Protein 5JY5 (pdb70)

InterPro domains:
  IPR005746 Thioredoxin [PIRSF000077] (8-95)
  IPR005746 Thioredoxin [TIGR01068] (10-101)
  IPR013766 Thioredoxin domain [PF00085] (11-100)
  IPR013766 Thioredoxin domain [PS51352] (1-104)
  IPR017937 Thioredoxin, conserved site [PS00194] (22-40)
  IPR036249 Thioredoxin-like superfamily [SSF52833] (2-102)

B-factor: mean 37.27, std 11.1, range [22.55, 78.82]

Sequence (210 aa):
VKAIIESYDEWKTLTSSGSDVVVVVVDYWATTWCGPCKMMISSPHFAKLEGKFPNVKFAKVDVEEQEDIAKEAQIKAMMPTFVAYKDGKVIETVTGAVPAKINALLDKVAAHHVKAIESYDEWKTLTSGSDVVVVDYWATWCGPCKMMISPHFAKKLEGKFPNVKFAKVDVEEQEDIAKEAQIKAMMPTFVAYKDGKVIETVTGAVPAKIINALLDKVAAHH

Foldseek 3Di:
DAEQQAPVSVQVVQQAQQKEKEKEAEPVADCCVVQVVVLVVLCVVQVSYHYYYYHCVRYVVVCVVVVDDAHIKMFMGHNNDGPDIDHDRDSVRVVVVSVVSSVVD/DAEDQDPVSVQVVQQAQFKEKEKEAEPVDVLCVVQVVVLVVVCVVLVRYHYYYYHCVNVVVVCVVVPQDAHIKMWMHGNNDTDDIDHTRDSVVVVVVCVVVSVVD

Nearest PDB structures (foldseek):
  5jy5-assembly2_B  TM=9.947E-01  e=5.751E-21  Cryptococcus neoformans H99
  1syr-assembly1_B  TM=9.690E-01  e=2.638E-13  Plasmodium falciparum 3D7
  4j57-assembly1_F  TM=9.604E-01  e=2.979E-12  Plasmodium falciparum 3D7
  7vql-assembly1_A  TM=9.530E-01  e=4.772E-12  synthetic construct
  7vqv-assembly1_A  TM=9.279E-01  e=5.460E-12  synthetic construct

Solvent-accessible surface area: 10367 Å² total; per-residue (Å²): 51,106,37,3,103,48,72,107,49,6,80,105,33,2,60,26,74,56,0,0,0,0,7,0,71,3,64,0,5,36,24,7,184,146,11,46,84,45,4,49,142,6,57,62,135,31,107,111,8,95,8,0,68,0,16,0,49,126,23,63,87,1,2,117,81,27,64,10,146,17,3,1,3,0,8,0,10,45,64,44,123,89,61,50,74,14,69,24,23,64,68,69,114,1,53,54,2,0,84,125,4,27,87,103,82,50,108,39,3,124,50,113,105,52,12,85,102,34,5,54,28,72,54,0,1,0,0,7,0,65,1,79,5,4,35,47,5,167,159,4,47,88,56,3,50,152,8,57,60,136,29,110,103,8,99,8,0,66,0,20,0,29,129,32,46,114,5,0,87,113,18,134,3,98,18,8,1,6,0,5,0,11,53,73,43,135,90,53,51,67,15,79,22,21,77,70,70,117,0,50,57,1,0,85,112,0,27,90,92,83

CATH classification: 3.40.30.10

Secondary structure (DSSP, 8-state):
-EE--SHHHHHHHHHSSS-EEEEEE-TT-SSHHHHHHHHHHHHHH-TTSEEEEEETTT-HHHHHHH--SBSSEEEEEETTEEEEEEES--HHHHHHHHHHHHHH-/-EEP-SHHHHHHHHHSSS-EEEEEE-TT-HHHHHHHHHHHHHHHH-TTSEEEEEETTT-HHHHHHTT--BSSEEEEEETTEEEEEEES--HHHHHHHHHHHHHH-

Radius of gyration: 18.95 Å; Cα contacts (8 Å, |Δi|>4): 421; chains: 2; bounding box: 36×39×52 Å

Organism: Cryptococcus neoformans (strain H99 / ATCC 208821 / CBS 10515 / FGSC 9487) (NCBI:txid235443)

Structure (mmCIF, N/CA/C/O backbone):
data_5JY5
#
_entry.id   5JY5
#
_cell.length_a   110.706
_cell.length_b   110.706
_cell.length_c   91.763
_cell.angle_alpha   90.00
_cell.angle_beta   90.00
_cell.angle_gamma   120.00
#
_symmetry.space_group_name_H-M   'P 64 2 2'
#
loop_
_entity.id
_entity.type
_entity.pdbx_description
1 polymer Thioredoxin
2 non-polymer GLYCEROL
3 non-polymer 'SULFATE ION'
4 non-polymer 2-AMINO-2-HYDROXYMETHYL-PROPANE-1,3-DIOL
5 water water
#
loop_
_atom_site.group_PDB
_atom_site.id
_atom_site.type_symbol
_atom_site.label_atom_id
_atom_site.label_alt_id
_atom_site.label_comp_id
_atom_site.label_asym_id
_atom_site.label_entity_id
_atom_site.label_seq_id
_atom_site.pdbx_PDB_ins_code
_atom_site.Cartn_x
_atom_site.Cartn_y
_atom_site.Cartn_z
_atom_site.occupancy
_atom_site.B_iso_or_equiv
_atom_site.auth_seq_id
_atom_site.auth_comp_id
_atom_site.auth_asym_id
_atom_site.auth_atom_id
_atom_site.pdbx_PDB_model_num
ATOM 1 N N . VAL A 1 2 ? -35.119 46.912 11.907 1.00 29.41 2 VAL A N 1
ATOM 2 C CA . VAL A 1 2 ? -35.506 45.467 12.201 1.00 28.92 2 VAL A CA 1
ATOM 3 C C . VAL A 1 2 ? -36.791 45.543 13.030 1.00 27.88 2 VAL A C 1
ATOM 4 O O . VAL A 1 2 ? -36.793 46.155 14.115 1.00 28.74 2 VAL A O 1
ATOM 8 N N . LYS A 1 3 ? -37.889 44.989 12.518 1.00 28.10 3 LYS A N 1
ATOM 9 C CA . LYS A 1 3 ? -39.192 45.120 13.182 1.00 28.86 3 LYS A CA 1
ATOM 10 C C . LYS A 1 3 ? -39.239 44.337 14.468 1.00 28.57 3 LYS A C 1
ATOM 11 O O . LYS A 1 3 ? -39.132 43.150 14.414 1.00 27.43 3 LYS A O 1
ATOM 17 N N . ALA A 1 4 ? -39.512 45.002 15.598 1.00 27.92 4 ALA A N 1
ATOM 18 C CA . ALA A 1 4 ? -39.806 44.288 16.853 1.00 27.76 4 ALA A CA 1
ATOM 19 C C . ALA A 1 4 ? -41.240 43.805 16.765 1.00 26.01 4 ALA A C 1
ATOM 20 O O . ALA A 1 4 ? -42.206 44.554 16.627 1.00 26.79 4 ALA A O 1
ATOM 22 N N . ILE A 1 5 ? -41.380 42.504 16.764 1.00 26.23 5 ILE A N 1
ATOM 23 C CA A ILE A 1 5 ? -42.675 41.866 16.675 0.50 25.97 5 ILE A CA 1
ATOM 24 C CA B ILE A 1 5 ? -42.689 41.879 16.675 0.50 26.11 5 ILE A CA 1
ATOM 25 C C . ILE A 1 5 ? -43.352 41.882 18.041 1.00 26.85 5 ILE A C 1
ATOM 26 O O . ILE A 1 5 ? -42.804 41.350 19.028 1.00 27.34 5 ILE A O 1
ATOM 35 N N . GLU A 1 6 ? -44.549 42.490 18.100 1.00 27.40 6 GLU A N 1
ATOM 36 C CA . GLU A 1 6 ? -45.143 42.805 19.416 1.00 26.44 6 GLU A CA 1
ATOM 37 C C . GLU A 1 6 ? -46.365 41.968 19.793 1.00 27.53 6 GLU A C 1
ATOM 38 O O . GLU A 1 6 ? -46.931 42.119 20.883 1.00 26.93 6 GLU A O 1
ATOM 44 N N . SER A 1 7 ? -46.789 41.057 18.954 1.00 25.97 7 SER A N 1
ATOM 45 C CA . SER A 1 7 ? -47.916 40.160 19.303 1.00 26.52 7 SER A CA 1
ATOM 46 C C . SER A 1 7 ? -47.823 38.882 18.480 1.00 26.64 7 SER A C 1
ATOM 47 O O . SER A 1 7 ? -47.228 38.874 17.358 1.00 25.15 7 SER A O 1
ATOM 50 N N . TYR A 1 8 ? -48.466 37.854 19.008 1.00 26.55 8 TYR A N 1
ATOM 51 C CA . TYR A 1 8 ? -48.594 36.595 18.252 1.00 26.99 8 TYR A CA 1
ATOM 52 C C . TYR A 1 8 ? -49.242 36.818 16.893 1.00 28.20 8 TYR A C 1
ATOM 53 O O . TYR A 1 8 ? -48.785 36.298 15.831 1.00 28.58 8 TYR A O 1
ATOM 62 N N . ASP A 1 9 ? -50.327 37.585 16.873 1.00 30.06 9 ASP A N 1
ATOM 63 C CA . ASP A 1 9 ? -50.995 37.814 15.617 1.00 34.53 9 ASP A CA 1
ATOM 64 C C . ASP A 1 9 ? -50.133 38.508 14.582 1.00 32.06 9 ASP A C 1
ATOM 65 O O . ASP A 1 9 ? -50.182 38.147 13.436 1.00 31.71 9 ASP A O 1
ATOM 70 N N . GLU A 1 10 ? -49.365 39.517 15.003 1.00 30.27 10 GLU A N 1
ATOM 71 C CA . GLU A 1 10 ? -48.433 40.161 14.127 1.00 30.57 10 GLU A CA 1
ATOM 72 C C . GLU A 1 10 ? -47.437 39.159 13.589 1.00 29.41 10 GLU A C 1
ATOM 73 O O . GLU A 1 10 ? -47.097 39.182 12.345 1.00 28.58 10 GLU A O 1
ATOM 79 N N . TRP A 1 11 ? -46.929 38.349 14.497 1.00 27.19 11 TRP A N 1
ATOM 80 C CA . TRP A 1 11 ? -45.942 37.319 14.088 1.00 27.53 11 TRP A CA 1
ATOM 81 C C . TRP A 1 11 ? -46.505 36.334 13.049 1.00 28.01 11 TRP A C 1
ATOM 82 O O . TRP A 1 11 ? -45.854 36.024 12.061 1.00 28.37 11 TRP A O 1
ATOM 93 N N . LYS A 1 12 ? -47.704 35.864 13.322 1.00 29.02 12 LYS A N 1
ATOM 94 C CA . LYS A 1 12 ? -48.373 34.939 12.367 1.00 33.04 12 LYS A CA 1
ATOM 95 C C . LYS A 1 12 ? -48.618 35.601 11.048 1.00 30.98 12 LYS A C 1
ATOM 96 O O . LYS A 1 12 ? -48.330 34.980 9.993 1.00 32.53 12 LYS A O 1
ATOM 102 N N . THR A 1 13 ? -49.059 36.855 11.018 1.00 29.86 13 THR A N 1
ATOM 103 C CA . THR A 1 13 ? -49.255 37.579 9.753 1.00 31.94 13 THR A CA 1
ATOM 104 C C . THR A 1 13 ? -47.982 37.674 8.944 1.00 31.80 13 THR A C 1
ATOM 105 O O . THR A 1 13 ? -47.931 37.428 7.668 1.00 32.32 13 THR A O 1
ATOM 109 N N . LEU A 1 14 ? -46.915 38.050 9.613 1.00 29.70 14 LEU A N 1
ATOM 110 C CA . LEU A 1 14 ? -45.640 38.216 8.942 1.00 29.92 14 LEU A CA 1
ATOM 111 C C . LEU A 1 14 ? -45.057 36.908 8.431 1.00 29.97 14 LEU A C 1
ATOM 112 O O . LEU A 1 14 ? -44.634 36.843 7.241 1.00 31.62 14 LEU A O 1
ATOM 117 N N . THR A 1 15 ? -45.063 35.877 9.227 1.00 28.29 15 THR A N 1
ATOM 118 C CA . THR A 1 15 ? -44.404 34.628 8.856 1.00 28.88 15 THR A CA 1
ATOM 119 C C . THR A 1 15 ? -45.257 33.859 7.832 1.00 32.51 15 THR A C 1
ATOM 120 O O . THR A 1 15 ? -44.745 33.026 7.122 1.00 31.70 15 THR A O 1
ATOM 124 N N . SER A 1 16 ? -46.520 34.196 7.757 1.00 30.90 16 SER A N 1
ATOM 125 C CA A SER A 1 16 ? -47.452 33.542 6.798 0.50 32.04 16 SER A CA 1
ATOM 126 C CA B SER A 1 16 ? -47.432 33.525 6.787 0.50 33.24 16 SER A CA 1
ATOM 127 C C . SER A 1 16 ? -47.307 34.156 5.385 1.00 33.47 16 SER A C 1
ATOM 128 O O . SER A 1 16 ? -47.771 33.593 4.372 1.00 33.73 16 SER A O 1
ATOM 133 N N . GLY A 1 17 ? -46.673 35.313 5.276 1.00 31.80 17 GLY A N 1
ATOM 134 C CA . GLY A 1 17 ? -46.512 35.973 4.004 1.00 33.77 17 GLY A CA 1
ATOM 135 C C . GLY A 1 17 ? -45.695 35.238 2.992 1.00 33.10 17 GLY A C 1
ATOM 136 O O . GLY A 1 17 ? -44.842 34.434 3.333 1.00 30.84 17 GLY A O 1
ATOM 137 N N . SER A 1 18 ? -45.939 35.535 1.691 1.00 34.46 18 SER A N 1
ATOM 138 C CA . SER A 1 18 ? -45.108 34.981 0.643 1.00 36.00 18 SER A CA 1
ATOM 139 C C . SER A 1 18 ? -43.693 35.590 0.579 1.00 33.69 18 SER A C 1
ATOM 140 O O . SER A 1 18 ? -42.779 34.975 0.079 1.00 36.14 18 SER A O 1
ATOM 143 N N . ASP A 1 19 ? -43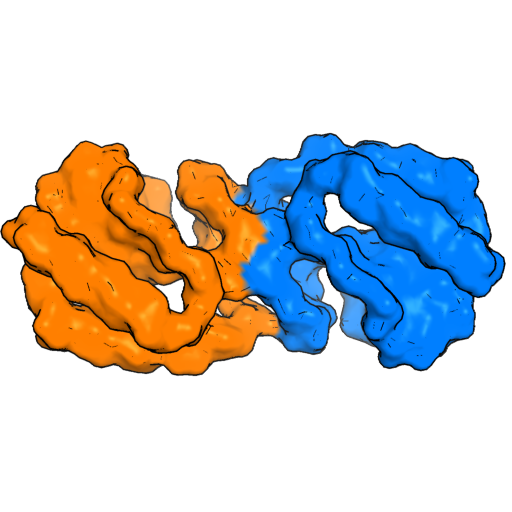.481 36.782 1.128 1.00 32.60 19 ASP A N 1
ATOM 144 C CA . ASP A 1 19 ? -42.190 37.381 1.127 1.00 34.82 19 ASP A CA 1
ATOM 145 C C . ASP A 1 19 ? -41.333 36.712 2.228 1.00 32.44 19 ASP A C 1
ATOM 146 O O . ASP A 1 19 ? -41.872 36.461 3.305 1.00 33.03 19 ASP A O 1
ATOM 151 N N . VAL A 1 20 ? -40.049 36.532 1.970 1.00 29.57 20 VAL A N 1
ATOM 152 C CA A VAL A 1 20 ? -39.159 35.892 2.924 0.50 29.19 20 VAL A CA 1
ATOM 153 C CA B VAL A 1 20 ? -39.173 35.888 2.917 0.50 29.79 20 VAL A CA 1
ATOM 154 C C . VAL A 1 20 ? -38.943 36.833 4.123 1.00 29.13 20 VAL A C 1
ATOM 155 O O . VAL A 1 20 ? -38.856 38.063 3.969 1.00 29.37 20 VAL A O 1
ATOM 162 N N . VAL A 1 21 ? -38.878 36.247 5.316 1.00 28.33 21 VAL A N 1
ATOM 163 C CA A VAL A 1 21 ? -38.697 36.984 6.589 0.50 27.83 21 VAL A CA 1
ATOM 164 C CA B VAL A 1 21 ? -38.661 37.005 6.539 0.50 29.54 21 VAL A CA 1
ATOM 165 C C . VAL A 1 21 ? -37.615 36.254 7.382 1.00 28.54 21 VAL A C 1
ATOM 166 O O . VAL A 1 21 ? -37.613 34.998 7.424 1.00 28.28 21 VAL A O 1
ATOM 173 N N . VAL A 1 22 ? -36.695 36.993 8.004 1.00 25.51 22 VAL A N 1
ATOM 174 C CA . VAL A 1 22 ? -35.756 36.425 8.898 1.00 24.87 22 VAL A CA 1
ATOM 175 C C . VAL A 1 22 ? -36.000 37.064 10.299 1.00 23.85 22 VAL A C 1
ATOM 176 O O . VAL A 1 22 ? -36.004 38.291 10.415 1.00 24.43 22 VAL A O 1
ATOM 180 N N . VAL A 1 23 ? -36.197 36.203 11.307 1.00 24.16 23 VAL A N 1
ATOM 181 C CA . VAL A 1 23 ? -36.487 36.609 12.675 1.00 25.53 23 VAL A CA 1
ATOM 182 C C . VAL A 1 23 ? -35.315 36.291 13.604 1.00 24.53 23 VAL A C 1
ATOM 183 O O . VAL A 1 23 ? -34.845 35.117 13.664 1.00 24.00 23 VAL A O 1
ATOM 187 N N . ASP A 1 24 ? -34.876 37.287 14.378 1.00 24.04 24 ASP A N 1
ATOM 188 C CA . ASP A 1 24 ? -33.885 37.100 15.411 1.00 23.51 24 ASP A CA 1
ATOM 189 C C . ASP A 1 24 ? -34.622 36.889 16.747 1.00 24.26 24 ASP A C 1
ATOM 190 O O . ASP A 1 24 ? -35.259 37.841 17.208 1.00 24.13 24 ASP A O 1
ATOM 195 N N . TYR A 1 25 ? -34.521 35.693 17.301 1.00 23.41 25 TYR A N 1
ATOM 196 C CA . TYR A 1 25 ? -35.088 35.386 18.594 1.00 23.90 25 TYR A CA 1
ATOM 197 C C . TYR A 1 25 ? -34.019 35.678 19.631 1.00 24.98 25 TYR A C 1
ATOM 198 O O . TYR A 1 25 ? -32.949 35.016 19.660 1.00 24.94 25 TYR A O 1
ATOM 207 N N . TRP A 1 26 ? -34.318 36.594 20.564 1.00 24.44 26 TRP A N 1
ATOM 208 C CA . TRP A 1 26 ? -33.368 37.081 21.468 1.00 24.64 26 TRP A CA 1
ATOM 209 C C . TRP A 1 26 ? -34.003 37.287 22.869 1.00 25.43 26 TRP A C 1
ATOM 210 O O . TRP A 1 26 ? -35.199 37.103 23.022 1.00 24.38 26 TRP A O 1
ATOM 221 N N . ALA A 1 27 ? -33.167 37.633 23.836 1.00 23.99 27 ALA A N 1
ATOM 222 C CA . ALA A 1 27 ? -33.655 37.882 25.184 1.00 25.03 27 ALA A CA 1
ATOM 223 C C . ALA A 1 27 ? -32.596 38.641 25.961 1.00 25.18 27 ALA A C 1
ATOM 224 O O . ALA A 1 27 ? -31.405 38.561 25.575 1.00 26.26 27 ALA A O 1
ATOM 226 N N . THR A 1 28 ? -33.024 39.251 27.060 1.00 25.92 28 THR A N 1
ATOM 227 C CA A THR A 1 28 ? -32.069 39.938 27.945 0.50 26.33 28 THR A CA 1
ATOM 228 C CA B THR A 1 28 ? -32.017 39.953 27.912 0.50 29.11 28 THR A CA 1
ATOM 229 C C . THR A 1 28 ? -31.107 38.969 28.647 1.00 27.39 28 THR A C 1
ATOM 230 O O . THR A 1 28 ? -30.044 39.361 29.064 1.00 31.63 28 THR A O 1
ATOM 237 N N . TRP A 1 29 ? -31.487 37.684 28.764 1.00 26.14 29 TRP A N 1
ATOM 238 C CA . TRP A 1 29 ? -30.613 36.680 29.380 1.00 26.11 29 TRP A CA 1
ATOM 239 C C . TRP A 1 29 ? -29.539 36.194 28.441 1.00 29.54 29 TRP A C 1
ATOM 240 O O . TRP A 1 29 ? -28.727 35.380 28.841 1.00 30.90 29 TRP A O 1
ATOM 251 N N . CYS A 1 30 ? -29.604 36.625 27.171 1.00 26.47 30 CYS A N 1
ATOM 252 C CA . CYS A 1 30 ? -28.687 36.187 26.149 1.00 28.98 30 CYS A CA 1
ATOM 253 C C . CYS A 1 30 ? -27.360 36.868 26.242 1.00 31.27 30 CYS A C 1
ATOM 254 O O . CYS A 1 30 ? -27.284 38.041 26.502 1.00 34.47 30 CYS A O 1
ATOM 257 N N . GLY A 1 31 ? -26.305 36.116 26.077 1.00 31.24 31 GLY A N 1
ATOM 258 C CA . GLY A 1 31 ? -24.952 36.665 26.076 1.00 33.44 31 GLY A CA 1
ATOM 259 C C . GLY A 1 31 ? -24.680 37.545 24.877 1.00 33.48 31 GLY A C 1
ATOM 260 O O . GLY A 1 31 ? -24.512 38.751 25.031 1.00 31.07 31 GLY A O 1
ATOM 261 N N . PRO A 1 32 ? -24.607 36.942 23.709 1.00 30.47 32 PRO A N 1
ATOM 262 C CA . PRO A 1 32 ? -24.098 37.705 22.542 1.00 28.75 32 PRO A CA 1
ATOM 263 C C . PRO A 1 32 ? -25.145 38.438 21.719 1.00 29.44 32 PRO A C 1
ATOM 264 O O . PRO A 1 32 ? -24.758 39.111 20.774 1.00 27.60 32 PRO A O 1
ATOM 268 N N . CYS A 1 33 ? -26.413 38.417 22.125 1.00 30.97 33 CYS A N 1
ATOM 269 C CA . CYS A 1 33 ? -27.470 39.058 21.348 1.00 30.45 33 CYS A CA 1
ATOM 270 C C . CYS A 1 33 ? -27.251 40.514 21.091 1.00 30.70 33 CYS A C 1
ATOM 271 O O . CYS A 1 33 ? -27.363 40.986 19.925 1.00 28.12 33 CYS A O 1
ATOM 274 N N . LYS A 1 34 ? -26.853 41.261 22.117 1.00 29.94 34 L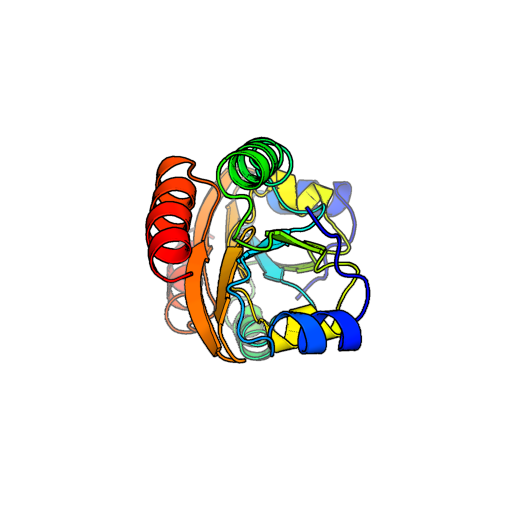YS A N 1
ATOM 275 C CA . LYS A 1 34 ? -26.545 42.687 21.937 1.00 31.36 34 LYS A CA 1
ATOM 276 C C . LYS A 1 34 ? -25.369 42.960 21.033 1.00 29.89 34 LYS A C 1
ATOM 277 O O . LYS A 1 34 ? -25.421 43.941 20.306 1.00 30.58 34 LYS A O 1
ATOM 283 N N . MET A 1 35 ? -24.366 42.079 20.958 1.00 28.62 35 MET A N 1
ATOM 284 C CA A MET A 1 35 ? -23.181 42.249 20.201 0.50 27.90 35 MET A CA 1
ATOM 285 C CA B MET A 1 35 ? -23.232 42.363 20.153 0.50 29.91 35 MET A CA 1
ATOM 286 C C . MET A 1 35 ? -23.449 41.948 18.714 1.00 29.08 35 MET A C 1
ATOM 287 O O . MET A 1 35 ? -22.845 42.534 17.868 1.00 30.11 35 MET A O 1
ATOM 296 N N . ILE A 1 36 ? -24.36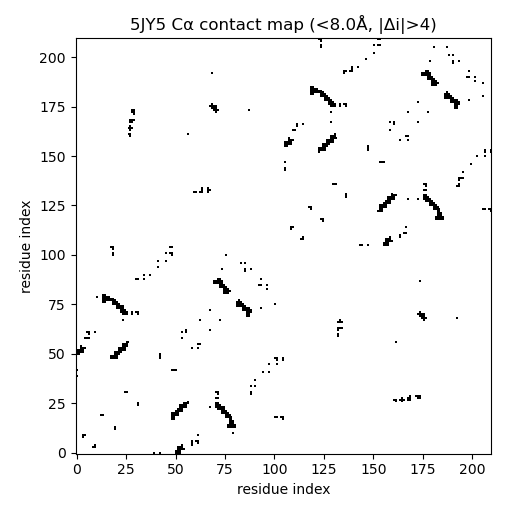3 40.975 18.448 1.00 26.97 36 ILE A N 1
ATOM 297 C CA . ILE A 1 36 ? -24.609 40.595 17.069 1.00 27.20 36 ILE A CA 1
ATOM 298 C C . ILE A 1 36 ? -25.754 41.400 16.431 1.00 27.23 36 ILE A C 1
ATOM 299 O O . ILE A 1 36 ? -25.847 41.479 15.182 1.00 26.48 36 ILE A O 1
ATOM 304 N N . SER A 1 37 ? -26.589 42.041 17.242 1.00 28.49 37 SER A N 1
ATOM 305 C CA A SER A 1 37 ? -27.788 42.778 16.758 0.50 29.25 37 SER A CA 1
ATOM 306 C CA B SER A 1 37 ? -27.776 42.664 16.648 0.50 28.37 37 SER A CA 1
ATOM 307 C C . SER A 1 37 ? -27.436 43.830 15.680 1.00 28.94 37 SER A C 1
ATOM 308 O O . SER A 1 37 ? -28.114 43.971 14.667 1.00 25.94 37 SER A O 1
ATOM 313 N N . PRO A 1 38 ? -26.335 44.605 15.900 1.00 27.83 38 PRO A N 1
ATOM 314 C CA . PRO A 1 38 ? -26.012 45.603 14.860 1.00 29.15 38 PRO A CA 1
ATOM 315 C C . PRO A 1 38 ? -25.644 45.030 13.536 1.00 26.04 38 PRO A C 1
ATOM 316 O O . PRO A 1 38 ? -25.982 45.623 12.530 1.00 27.08 38 PRO A O 1
ATOM 320 N N . HIS A 1 39 ? -25.028 43.839 13.513 1.00 26.10 39 HIS A N 1
ATOM 321 C CA . HIS A 1 39 ? -24.732 43.154 12.278 1.00 26.72 39 HIS A CA 1
ATOM 322 C C . HIS A 1 39 ? -25.995 42.733 11.540 1.00 27.09 39 HIS A C 1
ATOM 323 O O . HIS A 1 39 ? -26.070 42.862 10.316 1.00 25.58 39 HIS A O 1
ATOM 330 N N . PHE A 1 40 ? -26.992 42.297 12.296 1.00 27.09 40 PHE A N 1
ATOM 331 C CA . PHE A 1 40 ? -28.302 42.000 11.732 1.00 26.00 40 PHE A CA 1
ATOM 332 C C . PHE A 1 40 ? -28.969 43.244 11.088 1.00 27.03 40 PHE A C 1
ATOM 333 O O . PHE A 1 40 ? -29.515 43.129 9.986 1.00 26.19 40 PHE A O 1
ATOM 341 N N . ALA A 1 41 ? -28.854 44.382 11.766 1.00 26.07 41 ALA A N 1
ATOM 342 C CA . ALA A 1 41 ? -29.313 45.634 11.222 1.00 27.31 41 ALA A CA 1
ATOM 343 C C . ALA A 1 41 ? -28.564 46.053 9.980 1.00 26.55 41 ALA A C 1
ATOM 344 O O . ALA A 1 41 ? -29.205 46.504 8.997 1.00 26.14 41 ALA A O 1
ATOM 346 N N . LYS A 1 42 ? -27.248 45.836 9.958 1.00 26.10 42 LYS A N 1
ATOM 347 C CA . LYS A 1 42 ? -26.476 46.056 8.676 1.00 27.61 42 LYS A CA 1
ATOM 348 C C . LYS A 1 42 ? -26.942 45.198 7.526 1.00 26.66 42 LYS A C 1
ATOM 349 O O . LYS A 1 42 ? -27.185 45.712 6.407 1.00 27.22 42 LYS A O 1
ATOM 355 N N . LEU A 1 43 ? -27.233 43.925 7.795 1.00 26.87 43 LEU A N 1
ATOM 356 C CA . LEU A 1 43 ? -27.786 43.016 6.788 1.00 26.43 43 LEU A CA 1
ATOM 357 C C . LEU A 1 43 ? -29.131 43.523 6.283 1.00 26.83 43 LEU A C 1
ATOM 358 O O . LEU A 1 43 ? -29.423 43.397 5.116 1.00 27.32 43 LEU A O 1
ATOM 363 N N . GLU A 1 44 ? -29.934 44.123 7.163 1.00 25.80 44 GLU A N 1
ATOM 364 C CA . GLU A 1 44 ? -31.239 44.642 6.760 1.00 27.00 44 GLU A CA 1
ATOM 365 C C . GLU A 1 44 ? -31.069 45.754 5.708 1.00 26.37 44 GLU A C 1
ATOM 366 O O . GLU A 1 44 ? -31.848 45.821 4.770 1.00 27.15 44 GLU A O 1
ATOM 372 N N . GLY A 1 45 ? -30.027 46.566 5.863 1.00 26.89 45 GLY A N 1
ATOM 373 C CA . GLY A 1 45 ? -29.711 47.610 4.846 1.00 28.08 45 GLY A CA 1
ATOM 374 C C . GLY A 1 45 ? -29.194 47.027 3.580 1.00 26.91 45 GLY A C 1
ATOM 375 O O . GLY A 1 45 ? -29.458 47.580 2.468 1.00 29.46 45 GLY A O 1
ATOM 376 N N . LYS A 1 46 ? -28.402 45.983 3.679 1.00 28.13 46 LYS A N 1
ATOM 377 C CA . LYS A 1 46 ? -27.825 45.307 2.502 1.00 30.23 46 LYS A CA 1
ATOM 378 C C . LYS A 1 46 ? -28.886 44.560 1.657 1.00 31.45 46 LYS A C 1
ATOM 379 O O . LYS A 1 46 ? -28.732 44.419 0.418 1.00 30.94 46 LYS A O 1
ATOM 385 N N . PHE A 1 47 ? -29.944 44.039 2.306 1.00 28.47 47 PHE A N 1
ATOM 386 C CA . PHE A 1 47 ? -30.931 43.152 1.698 1.00 29.31 47 PHE A CA 1
ATOM 387 C C . PHE A 1 47 ? -32.331 43.777 1.858 1.00 29.45 47 PHE A C 1
ATOM 388 O O . PHE A 1 47 ? -33.188 43.253 2.556 1.00 29.21 47 PHE A O 1
ATOM 396 N N . PRO A 1 48 ? -32.632 44.820 1.077 1.00 30.33 48 PRO A N 1
ATOM 397 C CA . PRO A 1 48 ? -33.890 45.524 1.298 1.00 31.28 48 PRO A CA 1
ATOM 398 C C . PRO A 1 48 ? -35.114 44.749 0.875 1.00 31.97 48 PRO A C 1
ATOM 399 O O . PRO A 1 48 ? -36.206 45.122 1.322 1.00 34.93 48 PRO A O 1
ATOM 403 N N . ASN A 1 49 ? -34.947 43.670 0.107 1.00 32.21 49 ASN A N 1
ATOM 404 C CA . ASN A 1 49 ? -36.100 42.870 -0.324 1.00 35.41 49 ASN A CA 1
ATOM 405 C C . ASN A 1 49 ? -36.325 41.652 0.566 1.00 34.61 49 ASN A C 1
ATOM 406 O O . ASN A 1 49 ? -37.234 40.886 0.308 1.00 35.91 49 ASN A O 1
ATOM 411 N N . VAL A 1 50 ? -35.570 41.547 1.655 1.00 30.77 50 VAL A N 1
ATOM 412 C CA . VAL A 1 50 ? -35.858 40.569 2.684 1.00 29.18 50 VAL A CA 1
ATOM 413 C C . VAL A 1 50 ? -36.407 41.356 3.877 1.00 31.02 50 VAL A C 1
ATOM 414 O O . VAL A 1 50 ? -35.933 42.450 4.201 1.00 28.24 50 VAL A O 1
ATOM 418 N N . LYS A 1 51 ? -37.405 40.801 4.521 1.00 28.69 51 LYS A N 1
ATOM 419 C CA . LYS A 1 51 ? -37.957 41.386 5.740 1.00 29.14 51 LYS A CA 1
ATOM 420 C C . LYS A 1 51 ? -37.196 40.904 6.953 1.00 28.26 51 LYS A C 1
ATOM 421 O O . LYS A 1 51 ? -37.025 39.722 7.138 1.00 28.95 51 LYS A O 1
ATOM 427 N N . PHE A 1 52 ? -36.756 41.812 7.808 1.00 27.01 52 PHE A N 1
ATOM 428 C CA . PHE A 1 52 ? -36.013 41.513 8.996 1.00 24.85 52 PHE A CA 1
ATOM 429 C C . PHE A 1 52 ? -36.874 41.850 10.237 1.00 25.14 52 PHE A C 1
ATOM 430 O O . PHE A 1 52 ? -37.569 42.881 10.275 1.00 27.11 52 PHE A O 1
ATOM 438 N N . ALA A 1 53 ? -36.859 40.958 11.206 1.00 25.13 53 ALA A N 1
ATOM 439 C CA . ALA A 1 53 ? -37.701 41.090 12.401 1.00 24.55 53 ALA A CA 1
ATOM 440 C C . ALA A 1 53 ? -37.038 40.482 13.542 1.00 23.71 53 ALA A C 1
ATOM 441 O O . ALA A 1 53 ? -36.027 39.785 13.423 1.00 24.10 53 ALA A O 1
ATOM 443 N N . LYS A 1 54 ? -37.498 40.862 14.769 1.00 23.60 54 LYS A N 1
ATOM 444 C CA . LYS A 1 54 ? -36.951 40.324 15.982 1.00 24.31 54 LYS A CA 1
ATOM 445 C C . LYS A 1 54 ? -38.049 40.029 16.999 1.00 25.04 54 LYS A C 1
ATOM 446 O O . LYS A 1 54 ? -39.060 40.711 16.987 1.00 24.74 54 LYS A O 1
ATOM 452 N N . VAL A 1 55 ? -37.809 39.026 17.838 1.00 24.40 55 VAL A N 1
ATOM 453 C CA . VAL A 1 55 ? -38.772 38.626 18.901 1.00 23.68 55 VAL A CA 1
ATOM 454 C C . VAL A 1 55 ? -38.022 38.474 20.208 1.00 24.01 55 VAL A C 1
ATOM 455 O O . VAL A 1 55 ? -37.091 37.702 20.292 1.00 22.75 55 VAL A O 1
ATOM 459 N N . ASP A 1 56 ? -38.442 39.237 21.212 1.00 24.14 56 ASP A N 1
ATOM 460 C CA . ASP A 1 56 ? -37.954 39.164 22.548 1.00 23.66 56 ASP A CA 1
ATOM 461 C C . ASP A 1 56 ? -38.740 38.059 23.252 1.00 23.00 56 ASP A C 1
ATOM 462 O O . ASP A 1 56 ? -39.913 38.241 23.617 1.00 24.89 56 ASP A O 1
ATOM 467 N N . VAL A 1 57 ? -38.143 36.884 23.341 1.00 23.26 57 VAL A N 1
ATOM 468 C CA . VAL A 1 57 ? -38.852 35.718 23.856 1.00 24.43 57 VAL A CA 1
ATOM 469 C C . VAL A 1 57 ? -39.346 35.894 25.276 1.00 26.78 57 VAL A C 1
ATOM 470 O O . VAL A 1 57 ? -40.350 35.262 25.668 1.00 28.36 57 VAL A O 1
ATOM 474 N N . GLU A 1 58 ? -38.695 36.768 26.030 1.00 26.80 58 GLU A N 1
ATOM 475 C CA . GLU A 1 58 ? -39.160 37.028 27.454 1.00 28.58 58 GLU A CA 1
ATOM 476 C C . GLU A 1 58 ? -40.419 37.860 27.488 1.00 28.85 58 GLU A C 1
ATOM 477 O O . GLU A 1 58 ? -41.115 37.889 28.504 1.00 31.43 58 GLU A O 1
ATOM 483 N N . GLU A 1 59 ? -40.737 38.575 26.433 1.00 27.58 59 GLU A N 1
ATOM 484 C CA . GLU A 1 59 ? -41.940 39.375 26.312 1.00 28.95 59 GLU A CA 1
ATOM 485 C C . GLU A 1 59 ? -43.006 38.787 25.449 1.00 29.43 59 GLU A C 1
ATOM 486 O O . GLU A 1 59 ? -44.113 39.327 25.416 1.00 29.82 59 GLU A O 1
ATOM 492 N N . GLN A 1 60 ? -42.715 37.697 24.748 1.00 25.37 60 GLN A N 1
ATOM 493 C CA . GLN A 1 60 ? -43.623 37.174 23.708 1.00 26.51 60 GLN A CA 1
ATOM 494 C C . GLN A 1 60 ? -43.762 35.636 23.961 1.00 27.02 60 GLN A C 1
ATOM 495 O O . GLN A 1 60 ? -43.268 34.798 23.211 1.00 26.80 60 GLN A O 1
ATOM 501 N N . GLU A 1 61 ? -44.410 35.298 25.055 1.00 27.46 61 GLU A N 1
ATOM 502 C CA . GLU A 1 61 ? -44.493 33.886 25.465 1.00 29.54 61 GLU A CA 1
ATOM 503 C C . GLU A 1 61 ? -45.162 33.008 24.430 1.00 28.78 61 GLU A C 1
ATOM 504 O O . GLU A 1 61 ? -44.641 31.895 24.127 1.00 27.21 61 GLU A O 1
ATOM 510 N N . ASP A 1 62 ? -46.271 33.460 23.831 1.00 28.60 62 ASP A N 1
ATOM 511 C CA . ASP A 1 62 ? -46.973 32.630 22.862 1.00 29.81 62 ASP A CA 1
ATOM 512 C C . ASP A 1 62 ? -46.156 32.393 21.593 1.00 26.59 62 ASP A C 1
ATOM 513 O O . ASP A 1 62 ? -46.100 31.268 21.091 1.00 26.65 62 ASP A O 1
ATOM 518 N N . ILE A 1 63 ? -45.407 33.396 21.145 1.00 25.56 63 ILE A N 1
ATOM 519 C CA . ILE A 1 63 ? -44.515 33.215 20.029 1.00 25.83 63 ILE A CA 1
ATOM 520 C C . ILE A 1 63 ? -43.418 32.241 20.436 1.00 25.84 63 ILE A C 1
ATOM 521 O O . ILE A 1 63 ? -43.078 31.317 19.704 1.00 25.86 63 ILE A O 1
ATOM 526 N N . ALA A 1 64 ? -42.879 32.460 21.636 1.00 24.02 64 ALA A N 1
ATOM 527 C CA . ALA A 1 64 ? -41.760 31.605 22.029 1.00 24.75 64 ALA A CA 1
ATOM 528 C C . ALA A 1 64 ? -42.160 30.127 22.097 1.00 25.94 64 ALA A C 1
ATOM 529 O O . ALA A 1 64 ? -41.374 29.286 21.747 1.00 27.63 64 ALA A O 1
ATOM 531 N N . LYS A 1 65 ? -43.340 29.867 22.631 1.00 27.24 65 LYS A N 1
ATOM 532 C CA . LYS A 1 65 ? -43.840 28.487 22.727 1.00 27.92 65 LYS A CA 1
ATOM 533 C C . LYS A 1 65 ? -43.937 27.868 21.366 1.00 29.10 65 LYS A C 1
ATOM 534 O O . LYS A 1 65 ? -43.539 26.714 21.176 1.00 28.21 65 LYS A O 1
ATOM 540 N N . GLU A 1 66 ? -44.408 28.616 20.385 1.00 27.36 66 GLU A N 1
ATOM 541 C CA . GLU A 1 66 ? -44.526 28.005 19.031 1.00 27.69 66 GLU A CA 1
ATOM 542 C C . GLU A 1 66 ? -43.193 27.900 18.326 1.00 28.97 66 GLU A C 1
ATOM 543 O O . GLU A 1 66 ? -42.896 26.878 17.631 1.00 29.30 66 GLU A O 1
ATOM 549 N N . ALA A 1 67 ? -42.298 28.889 18.461 1.00 26.28 67 ALA A N 1
ATOM 550 C CA . ALA A 1 67 ? -41.039 28.797 17.802 1.00 29.11 67 ALA A CA 1
ATOM 551 C C . ALA A 1 67 ? -40.175 27.743 18.347 1.00 29.49 67 ALA A C 1
ATOM 552 O O . ALA A 1 67 ? -39.344 27.167 17.638 1.00 27.98 67 ALA A O 1
ATOM 554 N N . GLN A 1 68 ? -40.267 27.562 19.659 1.00 29.65 68 GLN A N 1
ATOM 555 C CA . GLN A 1 68 ? -39.582 26.501 20.314 1.00 31.60 68 GLN A CA 1
ATOM 556 C C . GLN A 1 68 ? -38.113 26.421 20.049 1.00 29.66 68 GLN A C 1
ATOM 557 O O . GLN A 1 68 ? -37.534 25.423 19.630 1.00 28.73 68 GLN A O 1
ATOM 563 N N . ILE A 1 69 ? -37.457 27.526 20.277 1.00 28.83 69 ILE A N 1
ATOM 564 C CA . ILE A 1 69 ? -36.024 27.591 20.014 1.00 28.34 69 ILE A CA 1
ATOM 565 C C . ILE A 1 69 ? -35.250 26.773 21.063 1.00 27.67 69 ILE A C 1
ATOM 566 O O . ILE A 1 69 ? -35.709 26.557 22.222 1.00 30.00 69 ILE A O 1
ATOM 571 N N . LYS A 1 70 ? -34.092 26.313 20.640 1.00 27.57 70 LYS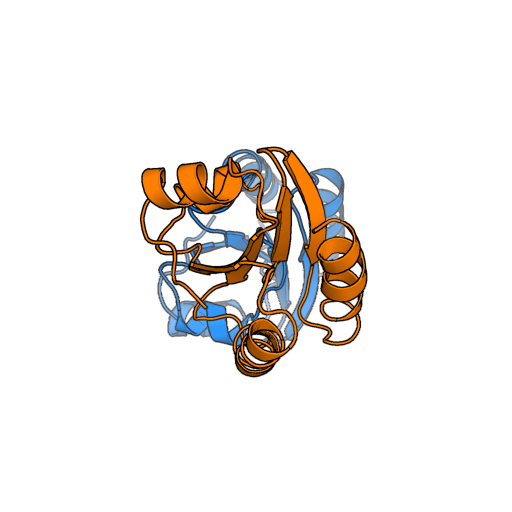 A N 1
ATOM 572 C CA . LYS A 1 70 ? -33.207 25.504 21.444 1.00 29.78 70 LYS A CA 1
ATOM 573 C C . LYS A 1 70 ? -31.912 26.182 21.813 1.00 31.12 70 LYS A C 1
ATOM 574 O O . LYS A 1 70 ? -31.115 25.619 22.599 1.00 32.23 70 LYS A O 1
ATOM 580 N N . ALA A 1 71 ? -31.626 27.331 21.205 1.00 30.50 71 ALA A N 1
ATOM 581 C CA . ALA A 1 71 ? -30.386 28.049 21.345 1.00 29.94 71 ALA A CA 1
ATOM 582 C C . ALA A 1 71 ? -30.743 29.497 21.429 1.00 28.30 71 ALA A C 1
ATOM 583 O O . ALA A 1 71 ? -31.706 29.960 20.778 1.00 27.62 71 ALA A O 1
ATOM 585 N N . MET A 1 72 ? -29.944 30.243 22.204 1.00 26.55 72 MET A N 1
ATOM 586 C CA A MET A 1 72 ? -30.143 31.701 22.378 0.50 26.61 72 MET A CA 1
ATOM 587 C CA B MET A 1 72 ? -30.141 31.693 22.393 0.50 28.33 72 MET A CA 1
ATOM 588 C C . MET A 1 72 ? -28.855 32.384 21.944 1.00 27.79 72 MET A C 1
ATOM 589 O O . MET A 1 72 ? -27.814 32.245 22.633 1.00 29.10 72 MET A O 1
ATOM 598 N N . PRO A 1 73 ? -28.875 33.162 20.831 1.00 27.80 73 PRO A N 1
ATOM 599 C CA . PRO A 1 73 ? -30.006 33.434 19.982 1.00 26.22 73 PRO A CA 1
ATOM 600 C C . PRO A 1 73 ? -30.209 32.296 18.948 1.00 26.44 73 PRO A C 1
ATOM 601 O O . PRO A 1 73 ? -29.362 31.433 18.729 1.00 26.86 73 PRO A O 1
ATOM 605 N N . THR A 1 74 ? -31.343 32.379 18.287 1.00 25.83 74 THR A N 1
ATOM 606 C CA . THR A 1 74 ? -31.651 31.658 17.055 1.00 25.16 74 THR A CA 1
ATOM 607 C C . THR A 1 74 ? -32.202 32.592 16.023 1.00 25.77 74 THR A C 1
ATOM 608 O O . THR A 1 74 ? -33.023 33.445 16.357 1.00 26.10 74 THR A O 1
ATOM 612 N N . PHE A 1 75 ? -31.769 32.435 14.750 1.00 24.04 75 PHE A N 1
ATOM 613 C CA . PHE A 1 75 ? -32.267 33.179 13.635 1.00 23.92 75 PHE A CA 1
ATOM 614 C C . PHE A 1 75 ? -33.066 32.214 12.786 1.00 24.79 75 PHE A C 1
ATOM 615 O O . PHE A 1 75 ? -32.548 31.118 12.411 1.00 26.24 75 PHE A O 1
ATOM 623 N N . VAL A 1 76 ? -34.314 32.572 12.480 1.00 25.45 76 VAL A N 1
ATOM 624 C CA . VAL A 1 76 ? -35.150 31.626 11.687 1.00 24.75 76 VAL A CA 1
ATOM 625 C C . VAL A 1 76 ? -35.637 32.336 10.463 1.00 25.99 76 VAL A C 1
ATOM 626 O O . VAL A 1 76 ? -36.122 33.471 10.562 1.00 25.72 76 VAL A O 1
ATOM 630 N N . ALA A 1 77 ? -35.517 31.719 9.287 1.00 25.38 77 ALA A N 1
ATOM 631 C CA . ALA A 1 77 ? -36.095 32.254 8.096 1.00 25.17 77 ALA A CA 1
ATOM 632 C C . ALA A 1 77 ? -37.389 31.580 7.761 1.00 25.20 77 ALA A C 1
ATOM 633 O O . ALA A 1 77 ? -37.507 30.363 8.003 1.00 25.42 77 ALA A O 1
ATOM 635 N N . TYR A 1 78 ? -38.376 32.369 7.301 1.00 25.01 78 TYR A N 1
ATOM 636 C CA . TYR A 1 78 ? -39.701 31.892 6.970 1.00 25.22 78 TYR A CA 1
ATOM 637 C C . TYR A 1 78 ? -40.054 32.247 5.544 1.00 26.40 78 TYR A C 1
ATOM 638 O O . TYR A 1 78 ? -39.606 33.275 4.991 1.00 28.19 78 TYR A O 1
ATOM 647 N N . LYS A 1 79 ? -40.894 31.408 4.943 1.00 26.20 79 LYS A N 1
ATOM 648 C CA . LYS A 1 79 ? -41.583 31.796 3.684 1.00 27.90 79 LYS A CA 1
ATOM 649 C C . LYS A 1 79 ? -42.872 31.017 3.588 1.00 28.44 79 LYS A C 1
ATOM 650 O O . LYS A 1 79 ? -42.887 29.818 3.852 1.00 27.68 79 LYS A O 1
ATOM 656 N N . ASP A 1 80 ? -43.931 31.745 3.382 1.00 29.90 80 ASP A N 1
ATOM 657 C CA . ASP A 1 80 ? -45.251 31.127 3.165 1.00 31.97 80 ASP A CA 1
ATOM 658 C C . ASP A 1 80 ? -45.668 30.266 4.327 1.00 29.98 80 ASP A C 1
ATOM 659 O O . ASP A 1 80 ? -46.178 29.110 4.150 1.00 33.15 80 ASP A O 1
ATOM 664 N N . GLY A 1 81 ? -45.433 30.710 5.577 1.00 30.27 81 GLY A N 1
ATOM 665 C CA . GLY A 1 81 ? -45.873 29.985 6.682 1.00 29.30 81 GLY A CA 1
ATOM 666 C C . GLY A 1 81 ? -45.053 28.766 7.047 1.00 29.21 81 GLY A C 1
ATOM 667 O O . GLY A 1 81 ? -45.429 27.985 7.951 1.00 30.51 81 GLY A O 1
ATOM 668 N N . LYS A 1 82 ? -43.866 28.664 6.497 1.00 27.49 82 LYS A N 1
ATOM 669 C CA . LYS A 1 82 ? -42.956 27.562 6.742 1.00 27.25 82 LYS A CA 1
ATOM 670 C C . LYS A 1 82 ? -41.599 28.060 7.248 1.00 28.28 82 LYS A C 1
ATOM 671 O O . LYS A 1 82 ? -41.050 29.025 6.664 1.00 26.83 82 LYS A O 1
ATOM 677 N N . VAL A 1 83 ? -41.051 27.391 8.271 1.00 27.11 83 VAL A N 1
ATOM 678 C CA . VAL A 1 83 ? -39.618 27.584 8.590 1.00 27.41 83 VAL A CA 1
ATOM 679 C C . VAL A 1 83 ? -38.751 26.953 7.537 1.00 29.27 83 VAL A C 1
ATOM 680 O O . VAL A 1 83 ? -38.752 25.707 7.371 1.00 29.42 83 VAL A O 1
ATOM 684 N N . ILE A 1 84 ? -38.045 27.773 6.773 1.00 26.65 84 ILE A N 1
ATOM 685 C CA . ILE A 1 84 ? -37.219 27.320 5.692 1.00 27.64 84 ILE A CA 1
ATOM 686 C C . ILE A 1 84 ? -35.773 27.057 6.090 1.00 29.03 84 ILE A C 1
ATOM 687 O O . ILE A 1 84 ? -35.098 26.276 5.449 1.00 27.99 84 ILE A O 1
ATOM 692 N N . GLU A 1 85 ? -35.232 27.716 7.169 1.00 26.51 85 GLU A N 1
ATOM 693 C CA . GLU A 1 85 ? -33.904 27.387 7.655 1.00 25.86 85 GLU A CA 1
ATOM 694 C C . GLU A 1 85 ? -33.767 27.994 9.081 1.00 26.52 85 GLU A C 1
ATOM 695 O O . GLU A 1 85 ? -34.407 29.024 9.379 1.00 26.38 85 GLU A O 1
ATOM 701 N N . THR A 1 86 ? -33.022 27.321 9.918 1.00 26.83 86 THR A N 1
ATOM 702 C CA . THR A 1 86 ? -32.784 27.802 11.335 1.00 28.39 86 THR A CA 1
ATOM 703 C C . THR A 1 86 ? -31.260 27.908 11.490 1.00 31.73 86 THR A C 1
ATOM 704 O O . THR A 1 86 ? -30.548 26.998 11.086 1.00 32.17 86 THR A O 1
ATOM 708 N N . VAL A 1 87 ? -30.757 29.009 12.062 1.00 28.24 87 VAL A N 1
ATOM 709 C CA . VAL A 1 87 ? -29.336 29.189 12.339 1.00 27.75 87 VAL A CA 1
ATOM 710 C C . VAL A 1 87 ? -29.225 29.486 13.838 1.00 28.42 87 VAL A C 1
ATOM 711 O O . VAL A 1 87 ? -29.868 30.425 14.301 1.00 28.82 87 VAL A O 1
ATOM 715 N N . THR A 1 88 ? -28.458 28.716 14.562 1.00 27.91 88 THR A N 1
ATOM 716 C CA . THR A 1 88 ? -28.306 28.963 16.017 1.00 27.27 88 THR A CA 1
ATOM 717 C C . THR A 1 88 ? -27.046 29.732 16.263 1.00 28.05 88 THR A C 1
ATOM 718 O O . THR A 1 88 ? -26.034 29.643 15.514 1.00 29.31 88 THR A O 1
ATOM 722 N N . GLY A 1 89 ? -27.034 30.453 17.366 1.00 27.05 89 GLY A N 1
ATOM 723 C CA . GLY A 1 89 ? -25.849 31.169 17.736 1.00 29.41 89 GLY A CA 1
ATOM 724 C C . GLY A 1 89 ? -25.630 32.491 17.028 1.00 29.22 89 GLY A C 1
ATOM 725 O O . GLY A 1 89 ? -26.491 32.976 16.347 1.00 29.18 89 GLY A O 1
ATOM 726 N N . ALA A 1 90 ? -24.497 33.099 17.285 1.00 30.29 90 ALA A N 1
ATOM 727 C CA . ALA A 1 90 ? -24.233 34.509 16.868 1.00 31.39 90 ALA A CA 1
ATOM 728 C C . ALA A 1 90 ? -22.955 34.592 16.062 1.00 33.01 90 ALA A C 1
ATOM 729 O O . ALA A 1 90 ? -22.099 35.456 16.322 1.00 34.51 90 ALA A O 1
ATOM 731 N N . VAL A 1 91 ? -22.767 33.706 15.112 1.00 30.08 91 VAL A N 1
ATOM 732 C CA . VAL A 1 91 ? -21.568 33.703 14.341 1.00 29.80 91 VAL A CA 1
ATOM 733 C C . VAL A 1 91 ? -21.851 34.514 13.025 1.00 28.27 91 VAL A C 1
ATOM 734 O O . VAL A 1 91 ? -22.718 34.120 12.234 1.00 28.87 91 VAL A O 1
ATOM 738 N N . PRO A 1 92 ? -21.126 35.639 12.805 1.00 28.65 92 PRO A N 1
ATOM 739 C CA . PRO A 1 92 ? -21.433 36.494 11.662 1.00 28.52 92 PRO A CA 1
ATOM 740 C C . PRO A 1 92 ? -21.498 35.748 10.334 1.00 29.41 92 PRO A C 1
ATOM 741 O O . PRO A 1 92 ? -22.413 35.980 9.542 1.00 28.90 92 PRO A O 1
ATOM 745 N N . ALA A 1 93 ? -20.509 34.910 10.066 1.00 30.22 93 ALA A N 1
ATOM 746 C CA . ALA A 1 93 ? -20.483 34.176 8.792 1.00 33.60 93 ALA A CA 1
ATOM 747 C C . ALA A 1 93 ? -21.734 33.307 8.600 1.00 31.94 93 ALA A C 1
ATOM 748 O O . ALA A 1 93 ? -22.192 33.135 7.495 1.00 30.43 93 ALA A O 1
ATOM 750 N N . LYS A 1 94 ? -22.230 32.702 9.677 1.00 31.51 94 LYS A N 1
ATOM 751 C CA . LYS A 1 94 ? -23.407 31.830 9.546 1.00 31.94 94 LYS A CA 1
ATOM 752 C C . LYS A 1 94 ? -24.650 32.609 9.217 1.00 30.69 94 LYS A C 1
ATOM 753 O O . LYS A 1 94 ? -25.471 32.206 8.420 1.00 28.64 94 LYS A O 1
ATOM 759 N N . ILE A 1 95 ? -24.808 33.778 9.853 1.00 27.56 95 ILE A N 1
ATOM 760 C CA . ILE A 1 95 ? -25.902 34.651 9.573 1.00 28.06 95 ILE A CA 1
ATOM 761 C C . ILE A 1 95 ? -25.780 35.276 8.173 1.00 27.54 95 ILE A C 1
ATOM 762 O O . ILE A 1 95 ? -26.790 35.390 7.384 1.00 26.50 95 ILE A O 1
ATOM 767 N N . ASN A 1 96 ? -24.542 35.643 7.779 1.00 27.30 96 ASN A N 1
ATOM 768 C CA . ASN A 1 96 ? -24.360 36.171 6.442 1.00 27.65 96 ASN A CA 1
ATOM 769 C C . ASN A 1 96 ? -24.767 35.113 5.387 1.00 27.66 96 ASN A C 1
ATOM 770 O O . ASN A 1 96 ? -25.409 35.427 4.357 1.00 28.02 96 ASN A O 1
ATOM 775 N N . ALA A 1 97 ? -24.341 33.879 5.599 1.00 28.97 97 ALA A N 1
ATOM 776 C CA . ALA A 1 97 ? -24.647 32.785 4.635 1.00 31.12 97 ALA A CA 1
ATOM 777 C C . ALA A 1 97 ? -26.154 32.520 4.540 1.00 30.98 97 ALA A C 1
ATOM 778 O O . ALA A 1 97 ? -26.678 32.292 3.466 1.00 29.99 97 ALA A O 1
ATOM 780 N N . LEU A 1 98 ? -26.867 32.576 5.659 1.00 28.58 98 LEU A N 1
ATOM 781 C CA . LEU A 1 98 ? -28.308 32.447 5.681 1.00 28.89 98 LEU A CA 1
ATOM 782 C C . LEU A 1 98 ? -28.927 33.540 4.838 1.00 27.74 98 LEU A C 1
ATOM 783 O O . LEU A 1 98 ? -29.796 33.284 3.985 1.00 28.98 98 LEU A O 1
ATOM 788 N N . LEU A 1 99 ? -28.485 34.816 5.030 1.00 27.25 99 LEU A N 1
ATOM 789 C CA . LEU A 1 99 ? -29.065 35.898 4.238 1.00 29.19 99 LEU A CA 1
ATOM 790 C C . LEU A 1 99 ? -28.770 35.800 2.738 1.00 30.87 99 LEU A C 1
ATOM 791 O O . LEU A 1 99 ? -29.636 36.065 1.894 1.00 31.00 99 LEU A O 1
ATOM 796 N N . ASP A 1 100 ? -27.566 35.345 2.406 1.00 31.32 100 ASP A N 1
ATOM 797 C CA . ASP A 1 100 ? -27.262 35.168 1.009 1.00 34.22 100 ASP A CA 1
ATOM 798 C C . ASP A 1 100 ? -28.274 34.274 0.369 1.00 36.15 100 ASP A C 1
ATOM 799 O O . ASP A 1 100 ? -28.825 34.609 -0.729 1.00 36.16 100 ASP A O 1
ATOM 804 N N . LYS A 1 101 ? -28.531 33.157 1.016 1.00 33.85 101 LYS A N 1
ATOM 805 C CA . LYS A 1 101 ? -29.426 32.191 0.463 1.00 36.93 101 LYS A CA 1
ATOM 806 C C . LYS A 1 101 ? -30.902 32.554 0.481 1.00 36.55 101 LYS A C 1
ATOM 807 O O . LYS A 1 101 ? -31.619 32.303 -0.513 1.00 35.08 101 LYS A O 1
ATOM 813 N N . VAL A 1 102 ? -31.336 33.247 1.530 1.00 30.74 102 VAL A N 1
ATOM 814 C CA . VAL A 1 102 ? -32.685 33.785 1.590 1.00 32.90 102 VAL A CA 1
ATOM 815 C C . VAL A 1 102 ? -32.926 34.867 0.534 1.00 34.81 102 VAL A C 1
ATOM 816 O O . VAL A 1 102 ? -33.995 34.924 -0.107 1.00 35.37 102 VAL A O 1
ATOM 820 N N . ALA A 1 103 ? -31.950 35.729 0.336 1.00 34.73 103 ALA A N 1
ATOM 821 C CA . ALA A 1 103 ? -32.150 36.881 -0.530 1.00 40.35 103 ALA A CA 1
ATOM 822 C C . ALA A 1 103 ? -32.258 36.369 -1.962 1.00 42.92 103 ALA A C 1
ATOM 823 O O . ALA A 1 103 ? -33.039 36.914 -2.769 1.00 42.92 103 ALA A O 1
ATOM 825 N N . ALA A 1 104 ? -31.586 35.259 -2.246 1.00 44.37 104 ALA A N 1
ATOM 826 C CA . ALA A 1 104 ? -31.651 34.673 -3.571 1.00 46.17 104 ALA A CA 1
ATOM 827 C C . ALA A 1 104 ? -33.039 34.122 -3.846 1.00 49.00 104 ALA A C 1
ATOM 828 O O . ALA A 1 104 ? -33.618 34.250 -4.932 1.00 49.39 104 ALA A O 1
ATOM 830 N N . HIS A 1 105 ? -33.558 33.430 -2.857 1.00 42.22 105 HIS A N 1
ATOM 831 C CA . HIS A 1 105 ? -34.936 32.974 -2.817 1.00 44.24 105 HIS A CA 1
ATOM 832 C C . HIS A 1 105 ? -35.944 34.084 -3.019 1.00 45.64 105 HIS A C 1
ATOM 833 O O . HIS A 1 105 ? -36.923 33.881 -3.768 1.00 51.81 105 HIS A O 1
ATOM 840 N N . HIS A 1 106 ? -35.729 35.265 -2.452 0.50 38.80 106 HIS A N 1
ATOM 841 C CA . HIS A 1 106 ? -36.718 36.284 -2.596 0.50 37.53 106 HIS A CA 1
ATOM 842 C C . HIS A 1 106 ? -36.890 36.781 -4.041 0.50 38.39 106 HIS A C 1
ATOM 843 O O . HIS A 1 106 ? -35.881 37.104 -4.616 0.50 42.71 106 HIS A O 1
ATOM 850 N N . VAL B 1 2 ? -35.831 19.815 44.188 1.00 38.89 2 VAL B N 1
ATOM 851 C CA . VAL B 1 2 ? -34.879 20.628 43.349 1.00 37.49 2 VAL B CA 1
ATOM 852 C C . VAL B 1 2 ? -35.174 22.073 43.761 1.00 35.98 2 VAL B C 1
ATOM 853 O O . VAL B 1 2 ? -36.272 22.581 43.550 1.00 37.46 2 VAL B O 1
ATOM 857 N N . LYS B 1 3 ? -34.135 22.728 44.238 1.00 34.88 3 LYS B N 1
ATOM 858 C CA . LYS B 1 3 ? -34.230 24.054 44.749 1.00 35.97 3 LYS B CA 1
ATOM 859 C C . LYS B 1 3 ? -34.279 25.054 43.603 1.00 32.08 3 LYS B C 1
ATOM 860 O O . LYS B 1 3 ? -33.316 25.111 42.861 1.00 30.68 3 LYS B O 1
ATOM 866 N N . ALA B 1 4 ? -35.321 25.878 43.562 1.00 30.68 4 ALA B N 1
ATOM 867 C CA . ALA B 1 4 ? -35.279 27.067 42.676 1.00 29.42 4 ALA B CA 1
ATOM 868 C C . ALA B 1 4 ? -34.396 28.134 43.231 1.00 28.84 4 ALA B C 1
ATOM 869 O O . ALA B 1 4 ? -34.602 28.599 44.379 1.00 28.99 4 ALA B O 1
ATOM 871 N N . ILE B 1 5 ? -33.380 28.490 42.494 1.00 27.06 5 ILE B N 1
ATOM 872 C CA . ILE B 1 5 ? -32.400 29.510 42.913 1.00 26.63 5 ILE B CA 1
ATOM 873 C C . ILE B 1 5 ? -32.933 30.886 42.525 1.00 28.36 5 ILE B C 1
ATOM 874 O O . ILE B 1 5 ? -33.310 31.160 41.361 1.00 27.00 5 ILE B O 1
ATOM 879 N N . GLU B 1 6 ? -33.116 31.761 43.506 1.00 26.25 6 GLU B N 1
ATOM 880 C CA . GLU B 1 6 ? -33.775 33.019 43.278 1.00 28.41 6 GLU B CA 1
ATOM 881 C C . GLU B 1 6 ? -32.962 34.277 43.523 1.00 27.53 6 GLU B C 1
ATOM 882 O O . GLU B 1 6 ? -33.494 35.405 43.533 1.00 29.22 6 GLU B O 1
ATOM 888 N N . SER B 1 7 ? -31.646 34.155 43.725 1.00 27.79 7 SER B N 1
ATOM 889 C CA . SER B 1 7 ? -30.787 35.340 43.882 1.00 27.15 7 SER B CA 1
ATOM 890 C C . SER B 1 7 ? -29.351 34.929 43.494 1.00 26.84 7 SER B C 1
ATOM 891 O O . SER B 1 7 ? -28.996 33.752 43.577 1.00 26.03 7 SER B O 1
ATOM 894 N N . TYR B 1 8 ? -28.597 35.936 43.121 1.00 26.35 8 TYR B N 1
ATOM 895 C CA . TYR B 1 8 ? -27.147 35.720 42.861 1.00 29.10 8 TYR B CA 1
ATOM 896 C C . TYR B 1 8 ? -26.473 35.255 44.123 1.00 27.33 8 TYR B C 1
ATOM 897 O O . TYR B 1 8 ? -25.675 34.298 44.083 1.00 27.72 8 TYR B O 1
ATOM 906 N N . ASP B 1 9 ? -26.807 35.818 45.266 1.00 28.53 9 ASP B N 1
ATOM 907 C CA . ASP B 1 9 ? -26.094 35.403 46.467 1.00 30.46 9 ASP B CA 1
ATOM 908 C C . ASP B 1 9 ? -26.298 33.900 46.750 1.00 32.54 9 ASP B C 1
ATOM 909 O O . ASP B 1 9 ? -25.359 33.151 47.072 1.00 31.11 9 ASP B O 1
ATOM 914 N N . GLU B 1 10 ? -27.535 33.427 46.586 1.00 29.58 10 GLU B N 1
ATOM 915 C CA . GLU B 1 10 ? -27.802 32.050 46.726 1.00 29.73 10 GLU B CA 1
ATOM 916 C C . GLU B 1 10 ? -27.025 31.203 45.711 1.00 29.49 10 GLU B C 1
ATOM 917 O O . GLU B 1 10 ? -26.474 30.146 46.065 1.00 30.51 10 GLU B O 1
ATOM 923 N N . TRP B 1 11 ? -27.102 31.580 44.435 1.00 27.27 11 TRP B N 1
ATOM 924 C CA . TRP B 1 11 ? -26.433 30.881 43.388 1.00 27.34 11 TRP B CA 1
ATOM 925 C C . TRP B 1 11 ? -24.924 30.793 43.634 1.00 27.61 11 TRP B C 1
ATOM 926 O O . TRP B 1 11 ? -24.344 29.721 43.492 1.00 29.22 11 TRP B O 1
ATOM 937 N N . LYS B 1 12 ? -24.332 31.889 44.047 1.00 27.11 12 LYS B N 1
ATOM 938 C CA . LYS B 1 12 ? -22.866 31.911 44.196 1.00 28.27 12 LYS B CA 1
ATOM 939 C C . LYS B 1 12 ? -22.476 31.093 45.420 1.00 30.34 12 LYS B C 1
ATOM 940 O O . LYS B 1 12 ? -21.459 30.396 45.361 1.00 31.70 12 LYS B O 1
ATOM 946 N N . THR B 1 13 ? -23.250 31.184 46.478 1.00 29.08 13 THR B N 1
ATOM 947 C CA . THR B 1 13 ? -22.946 30.419 47.688 1.00 32.50 13 THR B CA 1
ATOM 948 C C . THR B 1 13 ? -23.032 28.945 47.374 1.00 34.87 13 THR B C 1
ATOM 949 O O . THR B 1 13 ? -22.143 28.121 47.726 1.00 33.94 13 THR B O 1
ATOM 953 N N . LEU B 1 14 ? -24.095 28.523 46.654 1.00 32.16 14 LEU B N 1
ATOM 954 C CA . LEU B 1 14 ? -24.206 27.100 46.284 1.00 32.84 14 LEU B CA 1
ATOM 955 C C . LEU B 1 14 ? -23.114 26.617 45.366 1.00 32.68 14 LEU B C 1
ATOM 956 O O . LEU B 1 14 ? -22.530 25.573 45.601 1.00 36.46 14 LEU B O 1
ATOM 961 N N . THR B 1 15 ? -22.779 27.349 44.337 1.00 32.05 15 THR B N 1
ATOM 962 C CA . THR B 1 15 ? -21.875 26.911 43.290 1.00 34.34 15 THR B CA 1
ATOM 963 C C . THR B 1 15 ? -20.391 27.067 43.751 1.00 38.90 15 THR B C 1
ATOM 964 O O . THR B 1 15 ? -19.528 26.570 43.055 1.00 37.39 15 THR B O 1
ATOM 968 N N . SER B 1 16 ? -20.165 27.784 44.838 1.00 35.49 16 SER B N 1
ATOM 969 C CA . SER B 1 16 ? -18.848 27.916 45.541 1.00 38.69 16 SER B CA 1
ATOM 970 C C . SER B 1 16 ? -18.555 26.825 46.547 1.00 40.83 16 SER B C 1
ATOM 971 O O . SER B 1 16 ? -17.438 26.732 47.015 1.00 43.93 16 SER B O 1
ATOM 974 N N . GLY B 1 17 ? -19.539 26.065 46.981 1.00 41.13 17 GLY B N 1
ATOM 975 C CA . GLY B 1 17 ? -19.303 25.038 47.981 1.00 44.72 17 GLY B CA 1
ATOM 976 C C . GLY B 1 17 ? -18.449 23.872 47.495 1.00 44.92 17 GLY B C 1
ATOM 977 O O . GLY B 1 17 ? -18.209 23.647 46.297 1.00 41.00 17 GLY B O 1
ATOM 978 N N . SER B 1 18 ? -17.977 23.098 48.466 1.00 47.10 18 SER B N 1
ATOM 979 C CA . SER B 1 18 ? -17.224 21.895 48.160 1.00 47.18 18 SER B CA 1
ATOM 980 C C . SER B 1 18 ? -18.127 20.735 47.714 1.00 46.87 18 SER B C 1
ATOM 981 O O . SER B 1 18 ? -17.633 19.789 47.100 1.00 47.98 18 SER B O 1
ATOM 984 N N . ASP B 1 19 ? -19.428 20.789 48.012 1.00 43.84 19 ASP B N 1
ATOM 985 C CA . ASP B 1 19 ? -20.334 19.785 47.559 1.00 46.02 19 ASP B CA 1
ATOM 986 C C . ASP B 1 19 ? -20.668 19.977 46.075 1.00 44.09 19 ASP B C 1
ATOM 987 O O . ASP B 1 19 ? -20.799 21.095 45.618 1.00 41.32 19 ASP B O 1
ATOM 992 N N . VAL B 1 20 ? -20.742 18.893 45.335 1.00 40.34 20 VAL B N 1
ATOM 993 C CA . VAL B 1 20 ? -21.124 18.982 43.932 1.00 42.99 20 VAL B CA 1
ATOM 994 C C . VAL B 1 20 ? -22.580 19.459 43.827 1.00 39.15 20 VAL B C 1
ATOM 995 O O . VAL B 1 20 ? -23.485 18.948 44.530 1.00 37.83 20 VAL B O 1
ATOM 999 N N . VAL B 1 21 ? -22.832 20.351 42.859 1.00 37.10 21 VAL B N 1
ATOM 1000 C CA . VAL B 1 21 ? -24.156 20.900 42.659 1.00 36.58 21 VAL B CA 1
ATOM 1001 C C . VAL B 1 21 ? -24.415 20.786 41.147 1.00 35.54 21 VAL B C 1
ATOM 1002 O O . VAL B 1 21 ? -23.501 20.990 40.378 1.00 37.08 21 VAL B O 1
ATOM 1006 N N . VAL B 1 22 ? -25.636 20.404 40.781 1.00 32.65 22 VAL B N 1
ATOM 1007 C CA . VAL B 1 22 ? -26.005 20.400 39.374 1.00 30.82 22 VAL B CA 1
ATOM 1008 C C . VAL B 1 22 ? -27.255 21.303 39.238 1.00 29.72 22 VAL B C 1
ATOM 1009 O O . VAL B 1 22 ? -28.242 21.109 39.920 1.00 30.46 22 VAL B O 1
ATOM 1013 N N . VAL B 1 23 ? -27.154 22.292 38.350 1.00 30.33 23 VAL B N 1
ATOM 1014 C CA . VAL B 1 23 ? -28.131 23.332 38.079 1.00 30.77 23 VAL B CA 1
ATOM 1015 C C . VAL B 1 23 ? -28.750 23.162 36.700 1.00 28.74 23 VAL B C 1
ATOM 1016 O O . VAL B 1 23 ? -28.045 23.028 35.724 1.00 29.11 23 VAL B O 1
ATOM 1020 N N . ASP B 1 24 ? -30.080 23.116 36.676 1.00 29.27 24 ASP B N 1
ATOM 1021 C CA . ASP B 1 24 ? -30.883 23.042 35.443 1.00 27.82 24 ASP B CA 1
ATOM 1022 C C . ASP B 1 24 ? -31.297 24.463 35.141 1.00 26.77 24 ASP B C 1
ATOM 1023 O O . ASP B 1 24 ? -32.081 25.069 35.907 1.00 27.33 24 ASP B O 1
ATOM 1028 N N . TYR B 1 25 ? -30.804 24.993 34.017 1.00 26.76 25 TYR B N 1
ATOM 1029 C CA . TYR B 1 25 ? -31.147 26.367 33.518 1.00 25.56 25 TYR B CA 1
ATOM 1030 C C . TYR B 1 25 ? -32.240 26.177 32.484 1.00 25.70 25 TYR B C 1
ATOM 1031 O O . TYR B 1 25 ? -32.018 25.504 31.433 1.00 26.45 25 TYR B O 1
ATOM 1040 N N . TRP B 1 26 ? -33.412 26.745 32.733 1.00 24.87 26 TRP B N 1
ATOM 1041 C CA . TRP B 1 26 ? -34.618 26.463 31.940 1.00 25.25 26 TRP B CA 1
ATOM 1042 C C . TRP B 1 26 ? -35.450 27.724 31.717 1.00 25.75 26 TRP B C 1
ATOM 1043 O O . TRP B 1 26 ? -35.200 28.791 32.372 1.00 25.85 26 TRP B O 1
ATOM 1054 N N . ALA B 1 27 ? -36.483 27.593 30.890 1.00 25.92 27 ALA B N 1
ATOM 1055 C CA . ALA B 1 27 ? -37.411 28.644 30.634 1.00 24.91 27 ALA B CA 1
ATOM 1056 C C . ALA B 1 27 ? -38.826 28.126 30.515 1.00 26.13 27 ALA B C 1
ATOM 1057 O O . ALA B 1 27 ? -38.977 26.975 30.090 1.00 25.88 27 ALA B O 1
ATOM 1059 N N . THR B 1 28 ? -39.826 28.966 30.856 1.00 25.84 28 THR B N 1
ATOM 1060 C CA . THR B 1 28 ? -41.226 28.539 30.885 1.00 27.20 28 THR B CA 1
ATOM 1061 C C . THR B 1 28 ? -41.726 28.111 29.542 1.00 27.40 28 THR B C 1
ATOM 1062 O O . THR B 1 28 ? -42.619 27.261 29.460 1.00 28.16 28 THR B O 1
ATOM 1066 N N . TRP B 1 29 ? -41.222 28.745 28.492 1.00 25.81 29 TRP B N 1
ATOM 1067 C CA . TRP B 1 29 ? -41.703 28.410 27.141 1.00 26.41 29 TRP B CA 1
ATOM 1068 C C . TRP B 1 29 ? -41.059 27.184 26.543 1.00 27.27 29 TRP B C 1
ATOM 1069 O O . TRP B 1 29 ? -41.455 26.777 25.434 1.00 27.30 29 TRP B O 1
ATOM 1080 N N . CYS B 1 30 ? -40.090 26.571 27.222 1.00 25.47 30 CYS B N 1
ATOM 1081 C CA . CYS B 1 30 ? -39.285 25.476 26.672 1.00 26.87 30 CYS B CA 1
ATOM 1082 C C . CYS B 1 30 ? -39.995 24.144 26.964 1.00 26.95 30 CYS B C 1
ATOM 1083 O O . CYS B 1 30 ? -40.158 23.731 28.153 1.00 27.50 30 CYS B O 1
ATOM 1086 N N . GLY B 1 31 ? -40.398 23.462 25.923 1.00 27.13 31 GLY B N 1
ATOM 1087 C CA . GLY B 1 31 ? -41.070 22.201 26.142 1.00 26.82 31 GLY B CA 1
ATOM 1088 C C . GLY B 1 31 ? -40.259 21.062 26.648 1.00 26.26 31 GLY B C 1
ATOM 1089 O O . GLY B 1 31 ? -40.633 20.395 27.618 1.00 28.57 31 GLY B O 1
ATOM 1090 N N . PRO B 1 32 ? -39.104 20.793 26.052 1.00 26.75 32 PRO B N 1
ATOM 1091 C CA . PRO B 1 32 ? -38.267 19.757 26.608 1.00 28.28 32 PRO B CA 1
ATOM 1092 C C . PRO B 1 32 ? -37.841 19.983 28.072 1.00 29.25 32 PRO B C 1
ATOM 1093 O O . PRO B 1 32 ? -37.660 18.985 28.811 1.00 28.33 32 PRO B O 1
ATOM 1097 N N . CYS B 1 33 ? -37.734 21.250 28.508 1.00 28.90 33 CYS B N 1
ATOM 1098 C CA . CYS B 1 33 ? -37.508 21.517 29.955 1.00 28.95 33 CYS B CA 1
ATOM 1099 C C . CYS B 1 33 ? -38.579 20.876 30.789 1.00 30.18 33 CYS B C 1
ATOM 1100 O O . CYS B 1 33 ? -38.291 20.371 31.884 1.00 30.59 33 CYS B O 1
ATOM 1103 N N . LYS B 1 34 ? -39.838 21.008 30.365 1.00 30.07 34 LYS B N 1
ATOM 1104 C CA . LYS B 1 34 ? -40.959 20.432 31.106 1.00 31.23 34 LYS B CA 1
ATOM 1105 C C . LYS B 1 34 ? -40.802 18.887 31.117 1.00 31.66 34 LYS B C 1
ATOM 1106 O O . LYS B 1 34 ? -41.067 18.226 32.106 1.00 30.99 34 LYS B O 1
ATOM 1112 N N . MET B 1 35 ? -40.443 18.292 29.976 1.00 31.02 35 MET B N 1
ATOM 1113 C CA A MET B 1 35 ? -40.325 16.831 29.907 0.50 32.95 35 MET B CA 1
ATOM 1114 C CA B MET B 1 35 ? -40.292 16.859 29.860 0.50 31.27 35 MET B CA 1
ATOM 1115 C C . MET B 1 35 ? -39.223 16.301 30.822 1.00 33.90 35 MET B C 1
ATOM 1116 O O . MET B 1 35 ? -39.434 15.270 31.496 1.00 34.90 35 MET B O 1
ATOM 1125 N N . ILE B 1 36 ? -38.075 16.971 30.910 1.00 31.47 36 ILE B N 1
ATOM 1126 C CA . ILE B 1 36 ? -36.996 16.446 31.707 1.00 33.23 36 ILE B CA 1
ATOM 1127 C C . ILE B 1 36 ? -37.116 16.750 33.197 1.00 33.83 36 ILE B C 1
ATOM 1128 O O . ILE B 1 36 ? -36.505 16.064 34.058 1.00 34.32 36 ILE B O 1
ATOM 1133 N N . SER B 1 37 ? -37.933 17.752 33.530 1.00 34.89 37 SER B N 1
ATOM 1134 C CA . SER B 1 37 ? -38.061 18.253 34.936 1.00 35.83 37 SER B CA 1
ATOM 1135 C C . SER B 1 37 ? -38.384 17.092 35.937 1.00 37.20 37 SER B C 1
ATOM 1136 O O . SER B 1 37 ? -37.637 17.003 36.947 1.00 35.64 37 SER B O 1
ATOM 1139 N N . PRO B 1 38 ? -39.442 16.263 35.681 1.00 39.99 38 PRO B N 1
ATOM 1140 C CA . PRO B 1 38 ? -39.677 15.185 36.685 1.00 40.39 38 PRO B CA 1
ATOM 1141 C C . PRO B 1 38 ? -38.527 14.161 36.741 1.00 38.18 38 PRO B C 1
ATOM 1142 O O . PRO B 1 38 ? -38.265 13.606 37.822 1.00 39.73 38 PRO B O 1
ATOM 1146 N N . HIS B 1 39 ? -37.821 13.963 35.667 1.00 36.53 39 HIS B N 1
ATOM 1147 C CA . HIS B 1 39 ? -36.663 13.095 35.670 1.00 37.41 39 HIS B CA 1
ATOM 1148 C C . HIS B 1 39 ? -35.515 13.654 36.490 1.00 38.28 39 HIS B C 1
ATOM 1149 O O . HIS B 1 39 ? -34.910 12.896 37.252 1.00 37.04 39 HIS B O 1
ATOM 1156 N N . PHE B 1 40 ? -35.241 14.964 36.422 1.00 34.20 40 PHE B N 1
ATOM 1157 C CA . PHE B 1 40 ? -34.192 15.549 37.231 1.00 34.08 40 PHE B CA 1
ATOM 1158 C C . PHE B 1 40 ? -34.569 15.419 38.699 1.00 34.72 40 PHE B C 1
ATOM 1159 O O . PHE B 1 40 ? -33.704 15.117 39.556 1.00 37.29 40 PHE B O 1
ATOM 1167 N N . ALA B 1 41 ? -35.854 15.581 38.978 1.00 35.20 41 ALA B N 1
ATOM 1168 C CA . ALA B 1 41 ? -36.328 15.412 40.356 1.00 38.13 41 ALA B CA 1
ATOM 1169 C C . ALA B 1 41 ? -36.195 13.990 40.821 1.00 38.71 41 ALA B C 1
ATOM 1170 O O . ALA B 1 41 ? -35.851 13.761 42.031 1.00 37.46 41 ALA B O 1
ATOM 1172 N N . LYS B 1 42 ? -36.393 13.025 39.936 1.00 39.41 42 LYS B N 1
ATOM 1173 C CA A LYS B 1 42 ? -36.158 11.613 40.260 0.50 43.68 42 LYS B CA 1
ATOM 1174 C CA B LYS B 1 42 ? -36.162 11.620 40.297 0.50 43.11 42 LYS B CA 1
ATOM 1175 C C . LYS B 1 42 ? -34.672 11.350 40.546 1.00 43.03 42 LYS B C 1
ATOM 1176 O O . LYS B 1 42 ? -34.313 10.668 41.528 1.00 42.79 42 LYS B O 1
ATOM 1187 N N . LEU B 1 43 ? -33.797 11.882 39.701 1.00 40.16 43 LEU B N 1
ATOM 1188 C CA . LEU B 1 43 ? -32.376 11.814 39.983 1.00 39.31 43 LEU B CA 1
ATOM 1189 C C . LEU B 1 43 ? -31.985 12.407 41.307 1.00 40.29 43 LEU B C 1
ATOM 1190 O O . LEU B 1 43 ? -31.034 11.877 41.948 1.00 42.09 43 LEU B O 1
ATOM 1195 N N . GLU B 1 44 ? -32.686 13.476 41.753 1.00 39.35 44 GLU B N 1
ATOM 1196 C CA . GLU B 1 44 ? -32.383 14.116 43.029 1.00 40.88 44 GLU B CA 1
ATOM 1197 C C . GLU B 1 44 ? -32.499 13.068 44.144 1.00 41.00 44 GLU B C 1
ATOM 1198 O O . GLU B 1 44 ? -31.647 13.049 45.043 1.00 40.66 44 GLU B O 1
ATOM 1204 N N . GLY B 1 45 ? -33.544 12.247 44.078 1.00 42.26 45 GLY B N 1
ATOM 1205 C CA . GLY B 1 45 ? -33.751 11.148 45.099 1.00 44.03 45 GLY B CA 1
ATOM 1206 C C . GLY B 1 45 ? -32.662 10.082 45.043 1.00 47.04 45 GLY B C 1
ATOM 1207 O O . GLY B 1 45 ? -32.210 9.548 46.103 1.00 50.58 45 GLY B O 1
ATOM 1208 N N . LYS B 1 46 ? -32.257 9.777 43.836 1.00 44.65 46 LYS B N 1
ATOM 1209 C CA . LYS B 1 46 ? -31.259 8.769 43.494 1.00 47.54 46 LYS B CA 1
ATOM 1210 C C . LYS B 1 46 ? -29.840 9.143 43.927 1.00 49.23 46 LYS B C 1
ATOM 1211 O O . LYS B 1 46 ? -29.064 8.260 44.230 1.00 49.05 46 LYS B O 1
ATOM 1217 N N . PHE B 1 47 ? -29.510 10.434 44.026 1.00 44.64 47 PHE B N 1
ATOM 1218 C CA . PHE B 1 47 ? -28.156 10.910 44.323 1.00 45.36 47 PHE B CA 1
ATOM 1219 C C .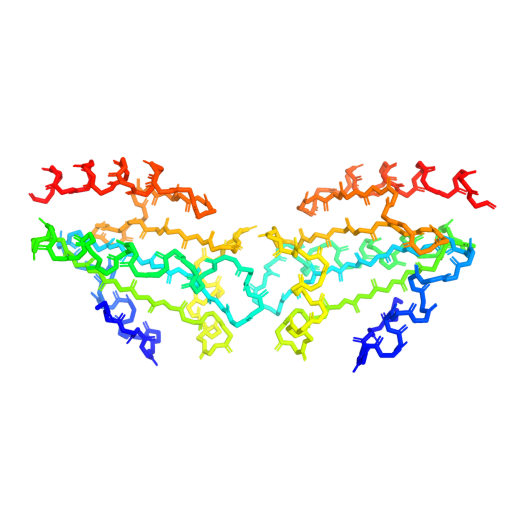 PHE B 1 47 ? -28.275 11.894 45.457 1.00 48.75 47 PHE B C 1
ATOM 1220 O O . PHE B 1 47 ? -28.121 13.116 45.290 1.00 47.24 47 PHE B O 1
ATOM 1228 N N . PRO B 1 48 ? -28.503 11.385 46.678 1.00 48.30 48 PRO B N 1
ATOM 1229 C CA . PRO B 1 48 ? -28.818 12.269 47.789 1.00 47.94 48 PRO B CA 1
ATOM 1230 C C . PRO B 1 48 ? -27.637 13.141 48.301 1.00 47.01 48 PRO B C 1
ATOM 1231 O O . PRO B 1 48 ? -27.858 14.095 49.039 1.00 46.83 48 PRO B O 1
ATOM 1235 N N . ASN B 1 49 ? -26.401 12.867 47.885 1.00 45.67 49 ASN B N 1
ATOM 1236 C CA . ASN B 1 49 ? -25.266 13.704 48.290 1.00 48.92 49 ASN B CA 1
ATOM 1237 C C . ASN B 1 49 ? -24.782 14.693 47.214 1.00 47.65 49 ASN B C 1
ATOM 1238 O O . ASN B 1 49 ? -23.819 15.431 47.431 1.00 46.10 49 ASN B O 1
ATOM 1243 N N . VAL B 1 50 ? -25.464 14.683 46.068 1.00 43.42 50 VAL B N 1
ATOM 1244 C CA . VAL B 1 50 ? -25.347 15.782 45.093 1.00 42.17 50 VAL B CA 1
ATOM 1245 C C . VAL B 1 50 ? -26.484 16.796 45.346 1.00 39.83 50 VAL B C 1
ATOM 1246 O O . VAL B 1 50 ? -27.598 16.383 45.640 1.00 40.70 50 VAL B O 1
ATOM 1250 N N . LYS B 1 51 ? -26.208 18.099 45.227 1.00 37.10 51 LYS B N 1
ATOM 1251 C CA . LYS B 1 51 ? -27.232 19.117 45.433 1.00 36.17 51 LYS B CA 1
ATOM 1252 C C . LYS B 1 51 ? -27.848 19.455 44.039 1.00 35.18 51 LYS B C 1
ATOM 1253 O O . LYS B 1 51 ? -27.090 19.729 43.155 1.00 36.54 51 LYS B O 1
ATOM 1259 N N . PHE B 1 52 ? -29.166 19.368 43.923 1.00 34.62 52 PHE B N 1
ATOM 1260 C CA . PHE B 1 52 ? -29.892 19.651 42.695 1.00 32.71 52 PHE B CA 1
ATOM 1261 C C . PHE B 1 52 ? -30.598 21.020 42.789 1.00 32.36 52 PHE B C 1
ATOM 1262 O O . PHE B 1 52 ? -31.258 21.349 43.802 1.00 32.61 52 PHE B O 1
ATOM 1270 N N . ALA B 1 53 ? -30.480 21.833 41.730 1.00 29.48 53 ALA B N 1
ATOM 1271 C CA . ALA B 1 53 ? -31.075 23.157 41.762 1.00 28.41 53 ALA B CA 1
ATOM 1272 C C . ALA B 1 53 ? -31.459 23.564 40.340 1.00 28.19 53 ALA B C 1
ATOM 1273 O O . ALA B 1 53 ? -31.131 22.837 39.387 1.00 27.30 53 ALA B O 1
ATOM 1275 N N . LYS B 1 54 ? -32.292 24.594 40.262 1.00 28.45 54 LYS B N 1
ATOM 1276 C CA . LYS B 1 54 ? -32.787 25.059 38.976 1.00 28.57 54 LYS B CA 1
ATOM 1277 C C . LYS B 1 54 ? -32.828 26.533 38.947 1.00 27.64 54 LYS B C 1
ATOM 1278 O O . LYS B 1 54 ? -33.028 27.233 39.968 1.00 26.38 54 LYS B O 1
ATOM 1284 N N . VAL B 1 55 ? -32.624 27.062 37.743 1.00 25.22 55 VAL B N 1
ATOM 1285 C CA . VAL B 1 55 ? -32.628 28.496 37.536 1.00 25.11 55 VAL B CA 1
ATOM 1286 C C . VAL B 1 55 ? -33.514 28.858 36.329 1.00 24.26 55 VAL B C 1
ATOM 1287 O O . VAL B 1 55 ? -33.266 28.362 35.197 1.00 25.82 55 VAL B O 1
ATOM 1291 N N . ASP B 1 56 ? -34.563 29.668 36.565 1.00 23.63 56 ASP B N 1
ATOM 1292 C CA . ASP B 1 56 ? -35.401 30.226 35.482 1.00 25.34 56 ASP B CA 1
ATOM 1293 C C . ASP B 1 56 ? -34.662 31.386 34.915 1.00 24.28 56 ASP B C 1
ATOM 1294 O O . ASP B 1 56 ? -34.542 32.439 35.513 1.00 25.15 56 ASP B O 1
ATOM 1299 N N . VAL B 1 57 ? -34.126 31.189 33.689 1.00 24.82 57 VAL B N 1
ATOM 1300 C CA . VAL B 1 57 ? -33.246 32.208 33.100 1.00 24.68 57 VAL B CA 1
ATOM 1301 C C . VAL B 1 57 ? -33.947 33.519 32.809 1.00 25.55 57 VAL B C 1
ATOM 1302 O O . VAL B 1 57 ? -33.266 34.543 32.675 1.00 26.53 57 VAL B O 1
ATOM 1306 N N . GLU B 1 58 ? -35.256 33.510 32.684 1.00 25.61 58 GLU B N 1
ATOM 1307 C CA . GLU B 1 58 ? -36.012 34.707 32.405 1.00 28.22 58 GLU B CA 1
ATOM 1308 C C . GLU B 1 58 ? -36.362 35.538 33.665 1.00 28.54 58 GLU B C 1
ATOM 1309 O O . GLU B 1 58 ? -36.773 36.645 33.578 1.00 35.68 58 GLU B O 1
ATOM 1315 N N . GLU B 1 59 ? -36.259 34.894 34.794 1.00 24.87 59 GLU B N 1
ATOM 1316 C CA . GLU B 1 59 ? -36.303 35.623 36.065 1.00 26.26 59 GLU B CA 1
ATOM 1317 C C . GLU B 1 59 ? -34.913 35.963 36.593 1.00 25.24 59 GLU B C 1
ATOM 1318 O O . GLU B 1 59 ? -34.788 36.924 37.445 1.00 27.35 59 GLU B O 1
ATOM 1324 N N . GLN B 1 60 ? -33.887 35.222 36.210 1.00 24.72 60 GLN B N 1
ATOM 1325 C CA . GLN B 1 60 ? -32.530 35.304 36.718 1.00 26.04 60 GLN B CA 1
ATOM 1326 C C . GLN B 1 60 ? -31.596 35.583 35.558 1.00 24.54 60 GLN B C 1
ATOM 1327 O O . GLN B 1 60 ? -30.687 34.812 35.296 1.00 25.57 60 GLN B O 1
ATOM 1333 N N . GLU B 1 61 ? -31.840 36.674 34.821 1.00 26.83 61 GLU B N 1
ATOM 1334 C CA . GLU B 1 61 ? -31.102 36.918 33.609 1.00 27.90 61 GLU B CA 1
ATOM 1335 C C . GLU B 1 61 ? -29.635 37.106 33.862 1.00 28.69 61 GLU B C 1
ATOM 1336 O O . GLU B 1 61 ? -28.784 36.695 33.083 1.00 28.23 61 GLU B O 1
ATOM 1342 N N . ASP B 1 62 ? -29.310 37.770 34.974 1.00 29.42 62 ASP B N 1
ATOM 1343 C CA . ASP B 1 62 ? -27.890 37.983 35.281 1.00 31.77 62 ASP B CA 1
ATOM 1344 C C . ASP B 1 62 ? -27.121 36.761 35.661 1.00 29.55 62 ASP B C 1
ATOM 1345 O O . ASP B 1 62 ? -25.972 36.605 35.186 1.00 30.37 62 ASP B O 1
ATOM 1350 N N . ILE B 1 63 ? -27.753 35.834 36.396 1.00 26.82 63 ILE B N 1
ATOM 1351 C CA . ILE B 1 63 ? -27.188 34.516 36.600 1.00 27.37 63 ILE B CA 1
ATOM 1352 C C . ILE B 1 63 ? -26.990 33.750 35.343 1.00 26.48 63 ILE B C 1
ATOM 1353 O O . ILE B 1 63 ? -25.944 33.166 35.081 1.00 27.20 63 ILE B O 1
ATOM 1358 N N . ALA B 1 64 ? -28.032 33.795 34.474 1.00 25.82 64 ALA B N 1
ATOM 1359 C CA . ALA B 1 64 ? -27.925 33.127 33.177 1.00 26.25 64 ALA B CA 1
ATOM 1360 C C . ALA B 1 64 ? -26.716 33.579 32.340 1.00 28.04 64 ALA B C 1
ATOM 1361 O O . ALA B 1 64 ? -25.922 32.776 31.821 1.00 29.21 64 ALA B O 1
ATOM 1363 N N . LYS B 1 65 ? -26.547 34.859 32.304 1.00 28.61 65 LYS B N 1
ATOM 1364 C CA . LYS B 1 65 ? -25.333 35.384 31.637 1.00 30.29 65 LYS B CA 1
ATOM 1365 C C . LYS B 1 65 ? -24.025 35.005 32.251 1.00 31.99 65 LYS B C 1
ATOM 1366 O O . LYS B 1 65 ? -23.066 34.661 31.557 1.00 32.34 65 LYS B O 1
ATOM 13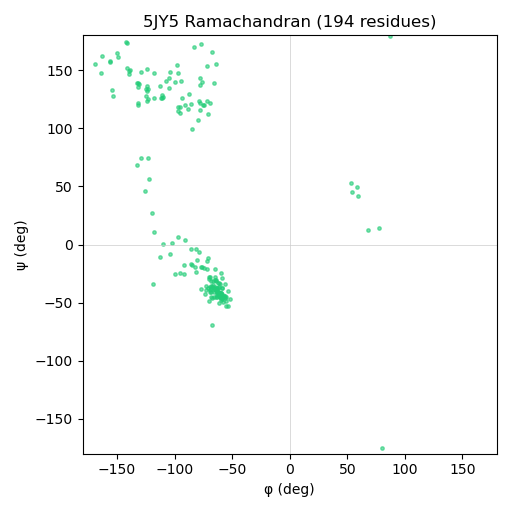72 N N . GLU B 1 66 ? -23.944 35.039 33.559 1.00 31.23 66 GLU B N 1
ATOM 1373 C CA . GLU B 1 66 ? -22.762 34.588 34.208 1.00 34.51 66 GLU B CA 1
ATOM 1374 C C . GLU B 1 66 ? -22.451 33.116 33.957 1.00 33.65 66 GLU B C 1
ATOM 1375 O O . GLU B 1 66 ? -21.279 32.728 33.842 1.00 36.50 66 GLU B O 1
ATOM 1381 N N . ALA B 1 67 ? -23.483 32.266 33.800 1.00 29.80 67 ALA B N 1
ATOM 1382 C CA . ALA B 1 67 ? -23.341 30.876 33.577 1.00 29.35 67 ALA B CA 1
ATOM 1383 C C . ALA B 1 67 ? -23.153 30.555 32.083 1.00 30.01 67 ALA B C 1
ATOM 1384 O O . ALA B 1 67 ? -23.036 29.373 31.734 1.00 32.02 67 ALA B O 1
ATOM 1386 N N . GLN B 1 68 ? -23.240 31.610 31.251 1.00 29.39 68 GLN B N 1
ATOM 1387 C CA . GLN B 1 68 ? -23.074 31.549 29.823 1.00 32.42 68 GLN B CA 1
ATOM 1388 C C . GLN B 1 68 ? -24.060 30.600 29.174 1.00 31.21 68 GLN B C 1
ATOM 1389 O O . GLN B 1 68 ? -23.663 29.742 28.367 1.00 30.94 68 GLN B O 1
ATOM 1395 N N . ILE B 1 69 ? -25.342 30.734 29.514 1.00 27.76 69 ILE B N 1
ATOM 1396 C CA . ILE B 1 69 ? -26.319 29.825 29.028 1.00 26.56 69 ILE B CA 1
ATOM 1397 C C . ILE B 1 69 ? -26.678 30.163 27.550 1.00 29.95 69 ILE B C 1
ATOM 1398 O O . ILE B 1 69 ? -27.062 31.263 27.224 1.00 28.07 69 ILE B O 1
ATOM 1403 N N . LYS B 1 70 ? -26.460 29.161 26.720 1.00 30.01 70 LYS B N 1
ATOM 1404 C CA . LYS B 1 70 ? -26.707 29.329 25.270 1.00 34.30 70 LYS B CA 1
ATOM 1405 C C . LYS B 1 70 ? -27.758 28.354 24.835 1.00 35.72 70 LYS B C 1
ATOM 1406 O O . LYS B 1 70 ? -28.535 28.672 23.981 1.00 40.95 70 LYS B O 1
ATOM 1412 N N . ALA B 1 71 ? -27.820 27.161 25.411 1.00 34.22 71 ALA B N 1
ATOM 1413 C CA . ALA B 1 71 ? -28.759 26.135 24.963 1.00 31.91 71 ALA B CA 1
ATOM 1414 C C . ALA B 1 71 ? -29.879 26.092 25.963 1.00 33.21 71 ALA B C 1
ATOM 1415 O O . ALA B 1 71 ? -29.672 26.314 27.183 1.00 29.86 71 ALA B O 1
ATOM 1417 N N . MET B 1 72 ? -31.068 25.777 25.494 1.00 30.81 72 MET B N 1
ATOM 1418 C CA A MET B 1 72 ? -32.189 25.631 26.353 0.50 29.10 72 MET B CA 1
ATOM 1419 C CA B MET B 1 72 ? -32.238 25.610 26.394 0.50 31.85 72 MET B CA 1
ATOM 1420 C C . MET B 1 72 ? -32.752 24.212 26.321 1.00 31.39 72 MET B C 1
ATOM 1421 O O . MET B 1 72 ? -33.169 23.804 25.230 1.00 32.06 72 MET B O 1
ATOM 1430 N N . PRO B 1 73 ? -32.753 23.455 27.428 1.00 29.36 73 PRO B N 1
ATOM 1431 C CA . PRO B 1 73 ? -32.079 23.759 28.718 1.00 30.70 73 PRO B CA 1
ATOM 1432 C C . PRO B 1 73 ? -30.572 23.503 28.668 1.00 30.59 73 PRO B C 1
ATOM 1433 O O . PRO B 1 73 ? -30.053 22.899 27.733 1.00 29.21 73 PRO B O 1
ATOM 1437 N N . THR B 1 74 ? -29.874 23.888 29.718 1.00 27.61 74 THR B N 1
ATOM 1438 C CA . THR B 1 74 ? -28.502 23.526 29.933 1.00 29.33 74 THR B CA 1
ATOM 1439 C C . THR B 1 74 ? -28.388 23.037 31.374 1.00 29.72 74 THR B C 1
ATOM 1440 O O . THR B 1 74 ? -28.960 23.668 32.269 1.00 27.56 74 THR B O 1
ATOM 1444 N N . PHE B 1 75 ? -27.632 21.975 31.583 1.00 28.59 75 PHE B N 1
ATOM 1445 C CA . PHE B 1 75 ? -27.352 21.435 32.931 1.00 30.80 75 PHE B CA 1
ATOM 1446 C C . PHE B 1 75 ? -25.872 21.683 33.178 1.00 30.71 75 PHE B C 1
ATOM 1447 O O . PHE B 1 75 ? -25.041 21.359 32.318 1.00 32.52 75 PHE B O 1
ATOM 1455 N N . VAL B 1 76 ? -25.536 22.342 34.313 1.00 30.27 76 VAL B N 1
ATOM 1456 C CA . VAL B 1 76 ? -24.121 22.601 34.629 1.00 30.49 76 VAL B CA 1
ATOM 1457 C C . VAL B 1 76 ? -23.854 22.030 35.995 1.00 32.50 76 VAL B C 1
ATOM 1458 O O . VAL B 1 76 ? -24.627 22.253 36.924 1.00 30.67 76 VAL B O 1
ATOM 1462 N N . ALA B 1 77 ? -22.745 21.307 36.099 1.00 32.73 77 ALA B N 1
ATOM 1463 C CA . ALA B 1 77 ? -22.290 20.761 37.411 1.00 33.86 77 ALA B CA 1
ATOM 1464 C C . ALA B 1 77 ? -21.122 21.594 37.891 1.00 35.37 77 ALA B C 1
ATOM 1465 O O . ALA B 1 77 ? -20.225 21.957 37.096 1.00 33.73 77 ALA B O 1
ATOM 1467 N N . TYR B 1 78 ? -21.105 21.785 39.207 1.00 35.47 78 TYR B N 1
ATOM 1468 C CA . TYR B 1 78 ? -20.138 22.618 39.869 1.00 38.71 78 TYR B CA 1
ATOM 1469 C C . TYR B 1 78 ? -19.514 21.840 41.017 1.00 41.90 78 TYR B C 1
ATOM 1470 O O . TYR B 1 78 ? -20.189 21.039 41.664 1.00 41.07 78 TYR B O 1
ATOM 1479 N N . LYS B 1 79 ? -18.255 22.142 41.300 1.00 45.24 79 LYS B N 1
ATOM 1480 C CA . LYS B 1 79 ? -17.624 21.710 42.586 1.00 47.43 79 LYS B CA 1
ATOM 1481 C C . LYS B 1 79 ? -16.507 22.705 42.886 1.00 49.83 79 LYS B C 1
ATOM 1482 O O . LYS B 1 79 ? -15.753 23.077 41.995 1.00 47.14 79 LYS B O 1
ATOM 1488 N N . ASP B 1 80 ? -16.482 23.169 44.131 1.00 55.54 80 ASP B N 1
ATOM 1489 C CA . ASP B 1 80 ? -15.455 24.099 44.621 1.00 57.54 80 ASP B CA 1
ATOM 1490 C C . ASP B 1 80 ? -15.331 25.335 43.763 1.00 55.19 80 ASP B C 1
ATOM 1491 O O . ASP B 1 80 ? -14.224 25.744 43.411 1.00 55.60 80 ASP B O 1
ATOM 1496 N N . GLY B 1 81 ? -16.469 25.910 43.405 1.00 51.60 81 GLY B N 1
ATOM 1497 C CA . GLY B 1 81 ? -16.500 27.085 42.581 1.00 48.92 81 GLY B CA 1
ATOM 1498 C C . GLY B 1 81 ? -16.047 26.943 41.125 1.00 46.92 81 GLY B C 1
ATOM 1499 O O . GLY B 1 81 ? -15.870 27.942 40.467 1.00 51.10 81 GLY B O 1
ATOM 1500 N N . LYS B 1 82 ? -15.895 25.742 40.618 1.00 46.61 82 LYS B N 1
ATOM 1501 C CA . LYS B 1 82 ? -15.523 25.522 39.221 1.00 47.21 82 LYS B CA 1
ATOM 1502 C C . LYS B 1 82 ? -16.608 24.763 38.504 1.00 43.92 82 LYS B C 1
ATOM 1503 O O . LYS B 1 82 ? -17.244 23.904 39.079 1.00 42.46 82 LYS B O 1
ATOM 1509 N N . VAL B 1 83 ? -16.746 25.051 37.236 1.00 41.21 83 VAL B N 1
ATOM 1510 C CA . VAL B 1 83 ? -17.593 24.223 36.370 1.00 40.37 83 VAL B CA 1
ATOM 1511 C C . VAL B 1 83 ? -16.908 22.921 36.148 1.00 42.63 83 VAL B C 1
ATOM 1512 O O . VAL B 1 83 ? -15.802 22.921 35.638 1.00 43.62 83 VAL B O 1
ATOM 1516 N N . ILE B 1 84 ? -17.559 21.805 36.478 1.00 39.44 84 ILE B N 1
ATOM 1517 C CA . ILE B 1 84 ? -16.959 20.481 36.195 1.00 43.57 84 ILE B CA 1
ATOM 1518 C C . ILE B 1 84 ? -17.472 19.801 34.960 1.00 45.75 84 ILE B C 1
ATOM 1519 O O . ILE B 1 84 ? -16.734 19.062 34.346 1.00 44.88 84 ILE B O 1
ATOM 1524 N N . GLU B 1 85 ? -18.697 20.096 34.512 1.00 40.60 85 GLU B N 1
ATOM 1525 C CA . GLU B 1 85 ? -19.198 19.572 33.211 1.00 43.40 85 GLU B CA 1
ATOM 1526 C C . GLU B 1 85 ? -20.497 20.305 32.875 1.00 39.49 85 GLU B C 1
ATOM 1527 O O . GLU B 1 85 ? -21.201 20.719 33.772 1.00 36.16 85 GLU B O 1
ATOM 1533 N N . THR B 1 86 ? -20.787 20.343 31.597 1.00 38.00 86 THR B N 1
ATOM 1534 C CA . THR B 1 86 ? -21.951 20.962 31.039 1.00 37.21 86 THR B CA 1
ATOM 1535 C C . THR B 1 86 ? -22.612 20.003 30.068 1.00 39.64 86 THR B C 1
ATOM 1536 O O . THR B 1 86 ? -21.910 19.356 29.224 1.00 39.15 86 THR B O 1
ATOM 1540 N N . VAL B 1 87 ? -23.931 19.901 30.159 1.00 35.26 87 VAL B N 1
ATOM 1541 C CA . VAL B 1 87 ? -24.734 19.154 29.207 1.00 35.58 87 VAL B CA 1
ATOM 1542 C C . VAL B 1 87 ? -25.792 20.078 28.654 1.00 36.28 87 VAL B C 1
ATOM 1543 O O . VAL B 1 87 ? -26.547 20.729 29.418 1.00 35.22 87 VAL B O 1
ATOM 1547 N N . THR B 1 88 ? -25.885 20.147 27.353 1.00 34.57 88 THR B N 1
ATOM 1548 C CA . THR B 1 88 ? -26.957 20.869 26.691 1.00 34.79 88 THR B CA 1
ATOM 1549 C C . THR B 1 88 ? -28.063 19.953 26.273 1.00 36.70 88 THR B C 1
ATOM 1550 O O . THR B 1 88 ? -27.812 18.794 25.896 1.00 36.00 88 THR B O 1
ATOM 1554 N N . GLY B 1 89 ? -29.299 20.444 26.291 1.00 32.53 89 GLY B N 1
ATOM 1555 C CA . GLY B 1 89 ? -30.427 19.655 25.893 1.00 33.83 89 GLY B CA 1
ATOM 1556 C C . GLY B 1 89 ? -31.028 18.838 26.987 1.00 36.91 89 GLY B C 1
ATOM 1557 O O . GLY B 1 89 ? -30.620 18.943 28.169 1.00 39.27 89 GLY B O 1
ATOM 1558 N N . ALA B 1 90 ? -32.075 18.124 26.616 1.00 36.59 90 ALA B N 1
ATOM 1559 C CA . ALA B 1 90 ? -32.910 17.405 27.576 1.00 38.46 90 ALA B CA 1
ATOM 1560 C C . ALA B 1 90 ? -32.949 15.911 27.350 1.00 36.81 90 ALA B C 1
ATOM 1561 O O . 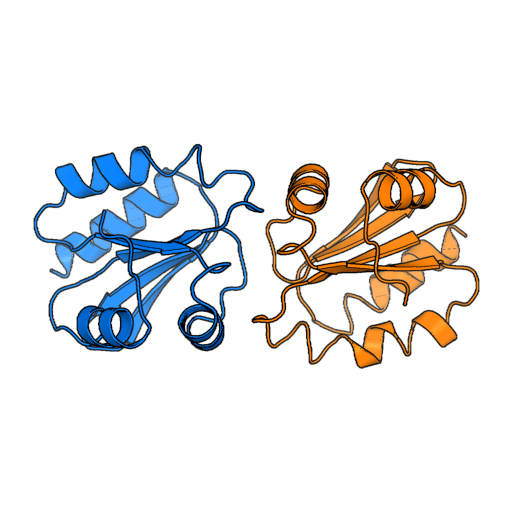ALA B 1 90 ? -33.905 15.223 27.736 1.00 38.63 90 ALA B O 1
ATOM 1563 N N . VAL B 1 91 ? -31.906 15.368 26.758 1.00 37.99 91 VAL B N 1
ATOM 1564 C CA . VAL B 1 91 ? -31.868 13.888 26.536 1.00 39.37 91 VAL B CA 1
ATOM 1565 C C . VAL B 1 91 ? -31.575 13.145 27.845 1.00 36.90 91 VAL B C 1
ATOM 1566 O O . VAL B 1 91 ? -30.536 13.369 28.483 1.00 37.77 91 VAL B O 1
ATOM 1570 N N . PRO B 1 92 ? -32.489 12.261 28.295 1.00 38.21 92 PRO B N 1
ATOM 1571 C CA . PRO B 1 92 ? -32.235 11.778 29.693 1.00 39.08 92 PRO B CA 1
ATOM 1572 C C . PRO B 1 92 ? -30.958 10.958 29.867 1.00 39.56 92 PRO B C 1
ATOM 1573 O O . PRO B 1 92 ? -30.285 11.059 30.894 1.00 36.62 92 PRO B O 1
ATOM 1577 N N . ALA B 1 93 ? -30.551 10.235 28.835 1.00 40.94 93 ALA B N 1
ATOM 1578 C CA . ALA B 1 93 ? -29.287 9.478 28.946 1.00 42.17 93 ALA B CA 1
ATOM 1579 C C . ALA B 1 93 ? -28.074 10.385 29.193 1.00 39.87 93 ALA B C 1
ATOM 1580 O O . ALA B 1 93 ? -27.176 10.024 29.893 1.00 41.03 93 ALA B O 1
ATOM 1582 N N . LYS B 1 94 ? -28.085 11.573 28.643 1.00 39.53 94 LYS B N 1
ATOM 1583 C CA . LYS B 1 94 ? -26.981 12.512 28.824 1.00 39.88 94 LYS B CA 1
ATOM 1584 C C . LYS B 1 94 ? -26.963 13.120 30.203 1.00 36.96 94 LYS B C 1
ATOM 1585 O O . LYS B 1 94 ? -25.894 13.254 30.831 1.00 40.51 94 LYS B O 1
ATOM 1591 N N . ILE B 1 95 ? -28.120 13.497 30.723 1.00 37.54 95 ILE B N 1
ATOM 1592 C CA A ILE B 1 95 ? -28.198 13.995 32.085 0.50 37.81 95 ILE B CA 1
ATOM 1593 C CA B ILE B 1 95 ? -28.109 14.001 32.131 0.50 37.34 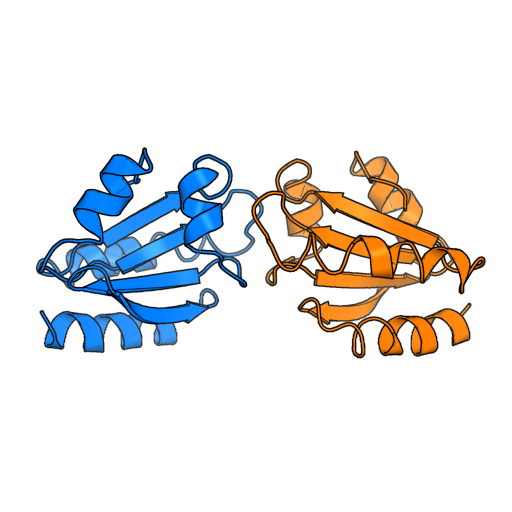95 ILE B CA 1
ATOM 1594 C C . ILE B 1 95 ? -27.837 12.859 33.111 1.00 39.10 95 ILE B C 1
ATOM 1595 O O . ILE B 1 95 ? -27.182 13.098 34.131 1.00 40.82 95 ILE B O 1
ATOM 1604 N N . ASN B 1 96 ? -28.325 11.628 32.824 1.00 40.14 96 ASN B N 1
ATOM 1605 C CA . ASN B 1 96 ? -27.986 10.461 33.702 1.00 42.88 96 ASN B CA 1
ATOM 1606 C C . ASN B 1 96 ? -26.518 10.255 33.748 1.00 41.54 96 ASN B C 1
ATOM 1607 O O . ASN B 1 96 ? -25.940 10.070 34.840 1.00 43.78 96 ASN B O 1
ATOM 1612 N N . ALA B 1 97 ? -25.879 10.382 32.594 1.00 41.36 97 ALA B N 1
ATOM 1613 C CA . ALA B 1 97 ? -24.411 10.150 32.537 1.00 43.63 97 ALA B CA 1
ATOM 1614 C C . ALA B 1 97 ? -23.641 11.200 33.286 1.00 46.06 97 ALA B C 1
ATOM 1615 O O . ALA B 1 97 ? -22.576 10.945 33.880 1.00 45.47 97 ALA B O 1
ATOM 1617 N N . LEU B 1 98 ? -24.134 12.442 33.205 1.00 42.63 98 LEU B N 1
ATOM 1618 C CA . LEU B 1 98 ? -23.521 13.536 33.960 1.00 41.17 98 LEU B CA 1
ATOM 1619 C C . LEU B 1 98 ? -23.577 13.285 35.425 1.00 39.61 98 LEU B C 1
ATOM 1620 O O . LEU B 1 98 ? -22.592 13.461 36.130 1.00 41.75 98 LEU B O 1
ATOM 1625 N N . LEU B 1 99 ? -24.726 12.851 35.924 1.00 39.32 99 LEU B N 1
ATOM 1626 C CA . LEU B 1 99 ? -24.853 12.634 37.330 1.00 40.14 99 LEU B CA 1
ATOM 1627 C C . LEU B 1 99 ? -23.985 11.434 37.772 1.00 42.33 99 LEU B C 1
ATOM 1628 O O . LEU B 1 99 ? -23.432 11.450 38.878 1.00 43.41 99 LEU B O 1
ATOM 1633 N N . ASP B 1 100 ? -23.931 10.396 36.941 1.00 43.55 100 ASP B N 1
ATOM 1634 C CA . ASP B 1 100 ? -23.042 9.232 37.280 1.00 48.48 100 ASP B CA 1
ATOM 1635 C C . ASP B 1 100 ? -21.608 9.733 37.442 1.00 49.14 100 ASP B C 1
ATOM 1636 O O . ASP B 1 100 ? -20.945 9.408 38.416 1.00 51.51 100 ASP B O 1
ATOM 1641 N N . LYS B 1 101 ? -21.137 10.502 36.461 1.00 48.24 101 LYS B N 1
ATOM 1642 C CA . LYS B 1 101 ? -19.816 11.103 36.542 1.00 50.29 101 LYS B CA 1
ATOM 1643 C C . LYS B 1 101 ? -19.562 11.944 37.779 1.00 50.87 101 LYS B C 1
ATOM 1644 O O . LYS B 1 101 ? -18.556 11.749 38.507 1.00 51.77 101 LYS B O 1
ATOM 1650 N N . VAL B 1 102 ? -20.439 12.902 38.046 1.00 46.28 102 VAL B N 1
ATOM 1651 C CA . VAL B 1 102 ? -20.162 13.855 39.120 1.00 45.17 102 VAL B CA 1
ATOM 1652 C C . VAL B 1 102 ? -20.497 13.319 40.482 1.00 46.58 102 VAL B C 1
ATOM 1653 O O . VAL B 1 102 ? -19.947 13.817 41.469 1.00 48.45 102 VAL B O 1
ATOM 1657 N N . ALA B 1 103 ? -21.397 12.330 40.595 1.00 48.58 103 ALA B N 1
ATOM 1658 C CA . ALA B 1 103 ? -21.685 11.811 41.957 1.00 52.93 103 ALA B CA 1
ATOM 1659 C C . ALA B 1 103 ? -20.448 11.019 42.471 1.00 54.56 103 ALA B C 1
ATOM 1660 O O . ALA B 1 103 ? -20.171 11.000 43.686 1.00 56.68 103 ALA B O 1
ATOM 1662 N N . ALA B 1 104 ? -19.695 10.462 41.518 1.00 60.44 104 ALA B N 1
ATOM 1663 C CA . ALA B 1 104 ? -18.381 9.843 41.762 1.00 65.61 104 ALA B CA 1
ATOM 1664 C C . ALA B 1 104 ? -17.337 10.806 42.392 1.00 65.82 104 ALA B C 1
ATOM 1665 O O . ALA B 1 104 ? -16.557 10.381 43.232 1.00 69.55 104 ALA B O 1
ATOM 1667 N N . HIS B 1 105 ? -17.336 12.089 41.990 1.00 66.84 105 HIS B N 1
ATOM 1668 C CA . HIS B 1 105 ? -16.513 13.144 42.620 1.00 66.18 105 HIS B CA 1
ATOM 1669 C C . HIS B 1 105 ? -16.943 13.442 44.014 1.00 70.21 105 HIS B C 1
ATOM 1670 O O . HIS B 1 105 ? -16.126 13.881 44.837 1.00 76.38 105 HIS B O 1
ATOM 1677 N N . HIS B 1 106 ? -18.232 13.296 44.295 1.00 68.62 106 HIS B N 1
ATOM 1678 C CA . HIS B 1 106 ? -18.658 13.580 45.646 1.00 65.89 106 HIS B CA 1
ATOM 1679 C C . HIS B 1 106 ? -18.127 12.504 46.611 1.00 67.07 106 HIS B C 1
ATOM 1680 O O . HIS B 1 106 ? -17.821 12.825 47.747 1.00 77.00 106 HIS B O 1
#